Protein AF-A0A8S3RLJ3-F1 (afdb_monomer_lite)

Radius of gyration: 24.23 Å; chains: 1; bounding box: 70×86×51 Å

pLDDT: mean 81.58, std 22.16, range [27.45, 98.62]

InterPro domains:
  IPR038751 INTS8 [PTHR13350] (22-276)
  IPR060086 Integrator complex subunit 8, N-terminal TPR repeats [PF26725] (22-277)

Sequence (278 aa):
MTRSLTLSVDYFELFRITFIVDPSPCQLIIQFLQQAEAHLAASTALVREIPTTPNGQNDSRSEDGNMHDKLVVKESKKVIALKLLALKVAAHLNWNLNILLKNIPVALLQILLNELMRLTVDGDIEEIKSTVSDYNSISEETLFSLQLFHRWALLAVVRDSFPRRPIKSFVQVQGQVDPAIAYHALNEIIMRNLRESTAVSIENLEKCIQCGRVLKLPVSKCFPVLSDNTEDFSLIWDNCVTVTPQEYHCQLYYDLGTFFFYQEAYTQAYTMFTHTQI

Organism: Mytilus edulis (NCBI:txid6550)

Foldseek 3Di:
DDDDDDPPPDPVVVPPPDPPDDDDLLRLLQVLLVVLVVVVVVLVVVVVPPDPDDDDDDDDDDDDDDDDDPPPPDRDPSSVLSLLSSLLSCLVVVVPLVVNVV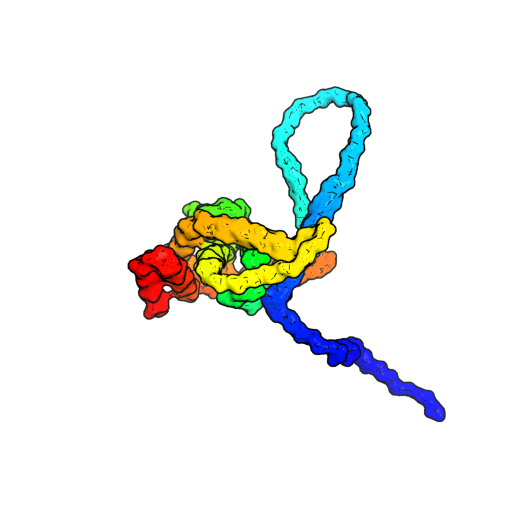RHQPVSVLVNLVSQLVQQDDDDSVCLLQDDPDPVPGDLSNLVSSLSVLLNLLVNLLVVPDDDDDDDDDDDDPPDDDVVVVSVVVSVVSSVVSVVCNVSSLVSLVVSLVVQDKHFRDHSQQRDNDDPPDPDDHGDSVPTDIDGSLRCLLVSLQSQLSSCVSVVVNVSSVVSNVVNPD

Secondary structure (DSSP, 8-state):
----------TTTTT-SS--PPPPHHHHHHHHHHHHHHHHHHHHHHHHTS-----------------------PPPHHHHHHHHHHHHHHHHTTT-HHHHHHHS-HHHHHHHHHHHHHHH-SS-HHHHHH--S-TTTS-HHHHHHHHHHHHHHHHHHHHHTSPPPPP----PPTT---HHHHHHHHHHHHHHHHHHTHHHHHHHHHHHHHH---EEE--GGGSPPP-TT-S-----GGGPEEE-HHHHHHHHHHHHHHHHHHTT-HHHHHHHHHTT--

Structure (mmCIF, N/CA/C/O backbone):
data_AF-A0A8S3RLJ3-F1
#
_entry.id   AF-A0A8S3RLJ3-F1
#
loop_
_atom_site.group_PDB
_atom_site.id
_atom_site.type_symbol
_atom_site.label_atom_id
_atom_site.label_alt_id
_atom_site.label_comp_id
_atom_site.label_asym_id
_atom_site.label_entity_id
_atom_site.label_seq_id
_atom_site.pdbx_PDB_ins_code
_atom_site.Cartn_x
_atom_site.Cartn_y
_atom_site.Cartn_z
_atom_site.occupancy
_atom_site.B_iso_or_equiv
_atom_site.auth_seq_id
_atom_site.auth_comp_id
_atom_site.auth_asym_id
_atom_site.auth_atom_id
_atom_site.pdbx_PDB_model_num
ATOM 1 N N . MET A 1 1 ? 49.801 -44.421 -21.991 1.00 39.88 1 MET A N 1
ATOM 2 C CA . MET A 1 1 ? 49.175 -43.461 -22.922 1.00 39.88 1 MET A CA 1
ATOM 3 C C . MET A 1 1 ? 48.034 -42.786 -22.196 1.00 39.88 1 MET A C 1
ATOM 5 O O . MET A 1 1 ? 47.247 -43.448 -21.538 1.00 39.88 1 MET A O 1
ATOM 9 N N . THR A 1 2 ? 48.078 -41.467 -22.214 1.00 30.53 2 THR A N 1
ATOM 10 C CA . THR A 1 2 ? 47.485 -40.531 -21.263 1.00 30.53 2 THR A CA 1
ATOM 11 C C . THR A 1 2 ? 46.303 -39.813 -21.915 1.00 30.53 2 THR A C 1
ATOM 13 O O . THR A 1 2 ? 46.448 -39.415 -23.065 1.00 30.53 2 THR A O 1
ATOM 16 N N . ARG A 1 3 ? 45.251 -39.523 -21.125 1.00 27.45 3 ARG A N 1
ATOM 17 C CA . ARG A 1 3 ? 44.193 -38.498 -21.344 1.00 27.45 3 ARG A CA 1
ATOM 18 C C . ARG A 1 3 ? 43.250 -38.778 -22.539 1.00 27.45 3 ARG A C 1
ATOM 20 O O . ARG A 1 3 ? 43.648 -39.360 -23.526 1.00 27.45 3 ARG A O 1
ATOM 27 N N . SER A 1 4 ? 41.967 -38.427 -22.532 1.00 29.33 4 SER A N 1
ATOM 28 C CA . SER A 1 4 ? 41.274 -37.328 -21.865 1.00 29.33 4 SER A CA 1
ATOM 29 C C . SER A 1 4 ? 39.778 -37.669 -21.772 1.00 29.33 4 SER A C 1
ATOM 31 O O . SER A 1 4 ? 39.161 -37.941 -22.798 1.00 29.33 4 SER A O 1
ATOM 33 N N . LEU A 1 5 ? 39.192 -37.640 -20.573 1.00 30.53 5 LEU A N 1
ATOM 34 C CA . LEU A 1 5 ? 37.754 -37.428 -20.397 1.00 30.53 5 LEU A CA 1
ATOM 35 C C . LEU A 1 5 ? 37.615 -35.998 -19.884 1.00 30.53 5 LEU A C 1
ATOM 37 O O . LEU A 1 5 ? 38.057 -35.670 -18.784 1.00 30.53 5 LEU A O 1
ATOM 41 N N . THR A 1 6 ? 37.094 -35.132 -20.742 1.00 34.25 6 THR A N 1
ATOM 42 C CA . THR A 1 6 ? 36.774 -33.740 -20.444 1.00 34.25 6 THR A CA 1
ATOM 43 C C . THR A 1 6 ? 35.697 -33.683 -19.365 1.00 34.25 6 THR A C 1
ATOM 45 O O . THR A 1 6 ? 34.538 -34.002 -19.616 1.00 34.25 6 THR A O 1
ATOM 48 N N . LEU A 1 7 ? 36.099 -33.271 -18.163 1.00 33.81 7 LEU A N 1
ATOM 49 C CA . LEU A 1 7 ? 35.219 -32.778 -17.110 1.00 33.81 7 LEU A CA 1
ATOM 50 C C . LEU A 1 7 ? 34.525 -31.502 -17.616 1.00 33.81 7 LEU A C 1
ATOM 52 O O . LEU A 1 7 ? 35.140 -30.438 -17.664 1.00 33.81 7 LEU A O 1
ATOM 56 N N . SER A 1 8 ? 33.252 -31.612 -17.995 1.00 39.19 8 SER A N 1
ATOM 57 C CA . SER A 1 8 ? 32.334 -30.472 -18.000 1.00 39.19 8 SER A CA 1
ATOM 58 C C . SER A 1 8 ? 32.019 -30.170 -16.539 1.00 39.19 8 SER A C 1
ATOM 60 O O . SER A 1 8 ? 31.119 -30.767 -15.955 1.00 39.19 8 SER A O 1
ATOM 62 N N . VAL A 1 9 ? 32.849 -29.336 -15.913 1.00 40.62 9 VAL A N 1
ATOM 63 C CA . VAL A 1 9 ? 32.559 -28.793 -14.587 1.00 40.62 9 VAL A CA 1
ATOM 64 C C . VAL A 1 9 ? 31.507 -27.713 -14.785 1.00 40.62 9 VAL A C 1
ATOM 66 O O . VAL A 1 9 ? 31.801 -26.638 -15.308 1.00 40.62 9 VAL A O 1
ATOM 69 N N . ASP A 1 10 ? 30.275 -28.032 -14.397 1.00 38.50 10 ASP A N 1
ATOM 70 C CA . ASP A 1 10 ? 29.194 -27.069 -14.266 1.00 38.50 10 ASP A CA 1
ATOM 71 C C . 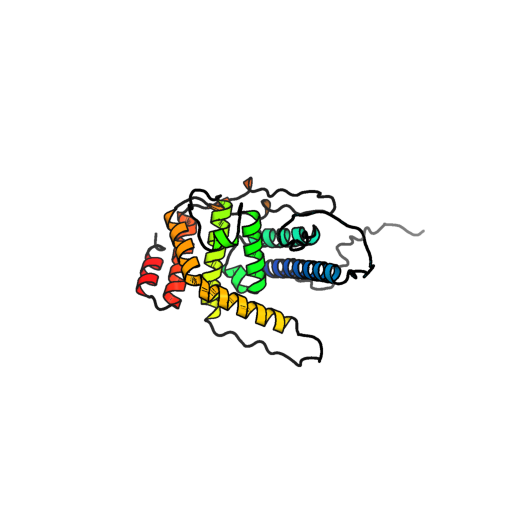ASP A 1 10 ? 29.661 -25.906 -13.384 1.00 38.50 10 ASP A C 1
ATOM 73 O O . ASP A 1 10 ? 29.931 -26.062 -12.191 1.00 38.50 10 ASP A O 1
ATOM 77 N N . TYR A 1 11 ? 29.718 -24.711 -13.974 1.00 37.53 11 TYR A N 1
ATOM 78 C CA . TYR A 1 11 ? 30.021 -23.450 -13.287 1.00 37.53 11 TYR A CA 1
ATOM 79 C C . TYR A 1 11 ? 29.059 -23.146 -12.116 1.00 37.53 11 TYR A C 1
ATOM 81 O O . TYR A 1 11 ? 29.325 -22.248 -11.321 1.00 37.53 11 TYR A O 1
ATOM 89 N N . PHE A 1 12 ? 27.973 -23.914 -11.972 1.00 40.12 12 PHE A N 1
ATOM 90 C CA . PHE A 1 12 ? 27.022 -23.834 -10.864 1.00 40.12 12 PHE A CA 1
ATOM 91 C C . PHE A 1 12 ? 27.479 -24.532 -9.571 1.00 40.12 12 PHE A C 1
ATOM 93 O O . PHE A 1 12 ? 27.023 -24.151 -8.495 1.00 40.12 12 PHE A O 1
ATOM 100 N N . GLU A 1 13 ? 28.393 -25.505 -9.626 1.00 39.28 13 GLU A N 1
ATOM 101 C CA . GLU A 1 13 ? 28.798 -26.272 -8.430 1.00 39.28 13 GLU A CA 1
ATOM 102 C C . GLU A 1 13 ? 29.991 -25.649 -7.675 1.00 39.28 13 GLU A C 1
ATOM 104 O O . GLU A 1 13 ? 30.215 -25.949 -6.505 1.00 39.28 13 GLU A O 1
ATOM 109 N N . LEU A 1 14 ? 30.713 -24.696 -8.276 1.00 41.03 14 LEU A N 1
ATOM 110 C CA . LEU A 1 14 ? 31.859 -24.022 -7.638 1.00 41.03 14 LEU A CA 1
ATOM 111 C C . LEU A 1 14 ? 31.488 -22.816 -6.755 1.00 41.03 14 LEU A C 1
ATOM 113 O O . LEU A 1 14 ? 32.348 -22.302 -6.043 1.00 41.03 14 LEU A O 1
ATOM 117 N N . PHE A 1 15 ? 30.216 -22.403 -6.730 1.00 40.91 15 PHE A N 1
ATOM 118 C CA . PHE A 1 15 ? 29.714 -21.336 -5.848 1.00 40.91 15 PHE A CA 1
ATOM 119 C C . PHE A 1 15 ? 28.986 -21.846 -4.592 1.00 40.91 15 PHE A C 1
ATOM 121 O O . PHE A 1 15 ? 28.565 -21.052 -3.754 1.00 40.91 15 PHE A O 1
ATOM 128 N N . ARG A 1 16 ? 28.887 -23.168 -4.398 1.00 40.59 16 ARG A N 1
ATOM 129 C CA . ARG A 1 16 ? 28.201 -23.791 -3.249 1.00 40.59 16 ARG A CA 1
ATOM 130 C C . ARG A 1 16 ? 29.000 -23.822 -1.937 1.00 40.59 16 ARG A C 1
ATOM 132 O O . ARG A 1 16 ? 28.574 -24.466 -0.983 1.00 40.59 16 ARG A O 1
ATOM 139 N N . ILE A 1 17 ? 30.121 -23.101 -1.846 1.00 44.69 17 ILE A N 1
ATOM 140 C CA . ILE A 1 17 ? 30.902 -22.951 -0.602 1.00 44.69 17 ILE A CA 1
ATOM 141 C C . ILE A 1 17 ? 30.897 -21.485 -0.154 1.00 44.69 17 ILE A C 1
ATOM 143 O O . ILE A 1 17 ? 31.918 -20.845 0.065 1.00 44.69 17 ILE A O 1
ATOM 147 N N . THR A 1 18 ? 29.704 -20.918 -0.024 1.00 46.41 18 THR A N 1
ATOM 148 C CA . THR A 1 18 ? 29.377 -19.865 0.944 1.00 46.41 18 THR A CA 1
ATOM 149 C C . THR A 1 18 ? 27.880 -20.019 1.185 1.00 46.41 18 THR A C 1
ATOM 151 O O . THR A 1 18 ? 27.128 -20.124 0.222 1.00 46.41 18 THR A O 1
ATOM 154 N N . PHE A 1 19 ? 27.426 -20.112 2.435 1.00 47.47 19 PHE A N 1
ATOM 155 C CA . PHE A 1 19 ? 25.996 -20.126 2.763 1.00 47.47 19 PHE A CA 1
ATOM 156 C C . PHE A 1 19 ? 25.363 -18.782 2.349 1.00 47.47 19 PHE A C 1
ATOM 158 O O . PHE A 1 19 ? 25.197 -17.887 3.173 1.00 47.47 19 PHE A O 1
ATOM 165 N N . ILE A 1 20 ? 25.050 -18.608 1.065 1.00 56.94 20 ILE A N 1
ATOM 166 C CA . ILE A 1 20 ? 24.225 -17.509 0.573 1.00 56.94 20 ILE A CA 1
ATOM 167 C C . ILE A 1 20 ? 22.791 -17.959 0.826 1.00 56.94 20 ILE A C 1
ATOM 169 O O . ILE A 1 20 ? 22.213 -18.714 0.053 1.00 56.94 20 ILE A O 1
ATOM 173 N N . VAL A 1 21 ? 22.250 -17.575 1.980 1.00 70.94 21 VAL A N 1
ATOM 174 C CA . VAL A 1 21 ? 20.807 -17.658 2.207 1.00 70.94 21 VAL A CA 1
ATOM 175 C C . VAL A 1 21 ? 20.161 -16.743 1.173 1.00 70.94 21 VAL A C 1
ATOM 177 O O . VAL A 1 21 ? 20.506 -15.561 1.118 1.00 70.94 21 VAL A O 1
ATOM 180 N N . ASP A 1 22 ? 19.265 -17.285 0.349 1.00 77.50 22 ASP A N 1
ATOM 181 C CA . ASP A 1 22 ? 18.544 -16.484 -0.638 1.00 77.50 22 ASP A CA 1
ATOM 182 C C . ASP A 1 22 ? 17.860 -15.293 0.059 1.00 77.50 22 ASP A C 1
ATOM 184 O O . ASP A 1 22 ? 17.236 -15.468 1.116 1.00 77.50 22 ASP A O 1
ATOM 188 N N . PRO A 1 23 ? 17.980 -14.067 -0.481 1.00 88.69 23 PRO A N 1
ATOM 189 C CA . PRO A 1 23 ? 17.363 -12.901 0.129 1.00 88.69 23 PRO A CA 1
ATOM 190 C C . PRO A 1 23 ? 15.843 -13.076 0.166 1.00 88.69 23 PRO A C 1
ATOM 192 O O . PRO A 1 23 ? 15.209 -13.459 -0.817 1.00 88.69 23 PRO A O 1
ATOM 195 N N . SER A 1 24 ? 15.236 -12.746 1.304 1.00 94.56 24 SER A N 1
ATOM 196 C CA . SER A 1 24 ? 13.779 -12.718 1.425 1.00 94.56 24 SER A CA 1
ATOM 197 C C . SER A 1 24 ? 13.162 -11.721 0.429 1.00 94.56 24 SER A C 1
ATOM 199 O O . SER A 1 24 ? 13.794 -10.716 0.086 1.00 94.56 24 SER A O 1
ATOM 201 N N . PRO A 1 25 ? 11.894 -11.909 0.020 1.00 96.75 25 PRO A N 1
ATOM 202 C CA . PRO A 1 25 ? 11.213 -10.975 -0.877 1.00 96.75 25 PRO A CA 1
ATOM 203 C C . PRO A 1 25 ? 11.263 -9.508 -0.410 1.00 96.75 25 PRO A C 1
ATOM 205 O O . PRO A 1 25 ? 11.489 -8.604 -1.209 1.00 96.75 25 PRO A O 1
ATOM 208 N N . CYS A 1 26 ? 11.132 -9.246 0.895 1.00 96.44 26 CYS A N 1
ATOM 209 C CA . CYS A 1 26 ? 11.251 -7.885 1.426 1.00 96.44 26 CYS A CA 1
ATOM 210 C C . CYS A 1 26 ? 12.680 -7.331 1.328 1.00 96.44 26 CYS A C 1
ATOM 212 O O . CYS A 1 26 ? 12.842 -6.146 1.048 1.00 96.44 26 CYS A O 1
ATOM 214 N N . GLN A 1 27 ? 13.712 -8.167 1.504 1.00 95.38 27 GLN A N 1
ATOM 215 C CA . GLN A 1 27 ? 15.104 -7.753 1.288 1.00 95.38 27 GLN A CA 1
ATOM 216 C C . GLN A 1 27 ? 15.362 -7.393 -0.178 1.00 95.38 27 GLN A C 1
ATOM 218 O O . GLN A 1 27 ? 16.037 -6.400 -0.430 1.00 95.38 27 GLN A O 1
ATOM 223 N N . LEU A 1 28 ? 14.777 -8.129 -1.131 1.00 96.75 28 LEU A N 1
ATOM 224 C CA . LEU A 1 28 ? 14.859 -7.789 -2.555 1.00 96.75 28 LEU A CA 1
ATOM 225 C C . LEU A 1 28 ? 14.208 -6.434 -2.860 1.00 96.75 28 LEU A C 1
ATOM 227 O O . LEU A 1 28 ? 14.830 -5.599 -3.511 1.00 96.75 28 LEU A O 1
ATOM 231 N N . ILE A 1 29 ? 13.000 -6.174 -2.339 1.00 97.69 29 ILE A N 1
ATOM 232 C CA . ILE A 1 29 ? 12.336 -4.865 -2.494 1.00 97.69 29 ILE A CA 1
ATOM 233 C C . ILE A 1 29 ? 13.237 -3.741 -1.964 1.00 97.69 29 ILE A C 1
ATOM 235 O O . ILE A 1 29 ? 13.444 -2.743 -2.652 1.00 97.69 29 ILE A O 1
ATOM 239 N N . ILE A 1 30 ? 13.804 -3.913 -0.765 1.00 95.19 30 ILE A N 1
ATOM 240 C CA . ILE A 1 30 ? 14.701 -2.925 -0.153 1.00 95.19 30 ILE A CA 1
ATOM 241 C C . ILE A 1 30 ? 15.922 -2.672 -1.041 1.00 95.19 30 ILE A C 1
ATOM 243 O O . ILE A 1 30 ? 16.231 -1.517 -1.323 1.00 95.19 30 ILE A O 1
ATOM 247 N N . GLN A 1 31 ? 16.590 -3.731 -1.502 1.00 95.12 31 GLN A N 1
ATOM 248 C CA . GLN A 1 31 ? 17.785 -3.622 -2.340 1.00 95.12 31 GLN A CA 1
ATOM 249 C C . GLN A 1 31 ? 17.496 -2.895 -3.655 1.00 95.12 31 GLN A C 1
ATOM 251 O O . GLN A 1 31 ? 18.229 -1.972 -4.013 1.00 95.12 31 GLN A O 1
ATOM 256 N N . PHE A 1 32 ? 16.413 -3.258 -4.350 1.00 96.75 32 PHE A N 1
ATOM 257 C CA . PHE A 1 32 ? 16.054 -2.620 -5.615 1.00 96.75 32 PHE A CA 1
ATOM 258 C C . PHE A 1 32 ? 15.746 -1.132 -5.442 1.00 96.75 32 PHE A C 1
ATOM 260 O O . PHE A 1 32 ? 16.259 -0.314 -6.206 1.00 96.75 32 PHE A O 1
ATOM 267 N N . LEU A 1 33 ? 14.971 -0.762 -4.419 1.00 95.81 33 LEU A N 1
ATOM 268 C CA . LEU A 1 33 ? 14.616 0.638 -4.180 1.00 95.81 33 LEU A CA 1
ATOM 269 C C . LEU A 1 33 ? 15.812 1.468 -3.706 1.00 95.81 33 LEU A C 1
ATOM 271 O O . LEU A 1 33 ? 16.018 2.568 -4.207 1.00 95.81 33 LEU A O 1
ATOM 275 N N . GLN A 1 34 ? 16.655 0.943 -2.814 1.00 93.94 34 GLN A N 1
ATOM 276 C CA . GLN A 1 34 ? 17.877 1.641 -2.395 1.00 93.94 34 GLN A CA 1
ATOM 277 C C . GLN A 1 34 ? 18.832 1.873 -3.568 1.00 93.94 34 GLN A C 1
ATOM 279 O O . GLN A 1 34 ? 19.416 2.950 -3.691 1.00 93.94 34 GLN A O 1
ATOM 284 N N . GLN A 1 35 ? 18.978 0.884 -4.453 1.00 93.94 35 GLN A N 1
ATOM 285 C CA . GLN A 1 35 ? 19.802 1.028 -5.647 1.00 93.94 35 GLN A CA 1
ATOM 286 C C . GLN A 1 35 ? 19.199 2.037 -6.636 1.00 93.94 35 GLN A C 1
ATOM 288 O O . GLN A 1 35 ? 19.944 2.804 -7.250 1.00 93.94 35 GLN A O 1
ATOM 293 N N . ALA A 1 36 ? 17.871 2.073 -6.776 1.00 93.62 36 ALA A N 1
ATOM 294 C CA . ALA A 1 36 ? 17.180 3.057 -7.603 1.00 93.62 36 ALA A CA 1
ATOM 295 C C . ALA A 1 36 ? 17.422 4.487 -7.089 1.00 93.62 36 ALA A C 1
ATOM 297 O O . ALA A 1 36 ? 17.848 5.347 -7.861 1.00 93.62 36 ALA A O 1
ATOM 298 N N . GLU A 1 37 ? 17.254 4.714 -5.784 1.00 91.62 37 GLU A N 1
ATOM 299 C CA . GLU A 1 37 ? 17.495 6.014 -5.145 1.00 91.62 37 GLU A CA 1
ATOM 300 C C . GLU A 1 37 ? 18.960 6.453 -5.265 1.00 91.62 37 GLU A C 1
ATOM 302 O O . GLU A 1 37 ? 19.241 7.604 -5.598 1.00 91.62 37 GLU A O 1
ATOM 307 N N . ALA A 1 38 ? 19.913 5.532 -5.082 1.00 90.00 38 ALA A N 1
ATOM 308 C CA . ALA A 1 38 ? 21.334 5.827 -5.262 1.00 90.00 38 ALA A CA 1
ATOM 309 C C . ALA A 1 38 ? 21.656 6.274 -6.701 1.00 90.00 38 ALA A C 1
ATOM 311 O O . ALA A 1 38 ? 22.412 7.226 -6.907 1.00 90.00 38 ALA A O 1
ATOM 312 N N . HIS A 1 39 ? 21.056 5.627 -7.707 1.00 89.19 39 HIS A N 1
ATOM 313 C CA . HIS A 1 39 ? 21.220 6.022 -9.108 1.00 89.19 39 HIS A CA 1
ATOM 314 C C . HIS A 1 39 ? 20.566 7.370 -9.428 1.00 89.19 39 HIS A C 1
ATOM 316 O O . HIS A 1 39 ? 21.136 8.158 -10.190 1.00 89.19 39 HIS A O 1
ATOM 322 N N . LEU A 1 40 ? 19.403 7.659 -8.845 1.00 88.44 40 LEU A N 1
ATOM 323 C CA . LEU A 1 40 ? 18.725 8.941 -9.018 1.00 88.44 40 LEU A CA 1
ATOM 324 C C . LEU A 1 40 ? 19.519 10.091 -8.374 1.00 88.44 40 LEU A C 1
ATOM 326 O O . LEU A 1 40 ? 19.716 11.136 -9.000 1.00 88.44 40 LEU A O 1
ATOM 330 N N . ALA A 1 41 ? 20.050 9.875 -7.168 1.00 86.06 41 ALA A N 1
ATOM 331 C CA . ALA A 1 41 ? 20.894 10.838 -6.465 1.00 86.06 41 ALA A CA 1
ATOM 332 C C . ALA A 1 41 ? 22.187 11.141 -7.239 1.00 86.06 41 ALA A C 1
ATOM 334 O O . ALA A 1 41 ? 22.530 12.309 -7.426 1.00 86.06 41 ALA A O 1
ATOM 335 N N . ALA A 1 42 ? 22.862 10.110 -7.761 1.00 83.94 42 ALA A N 1
ATOM 336 C CA . ALA A 1 42 ? 24.059 10.277 -8.586 1.00 83.94 42 ALA A CA 1
ATOM 337 C C . ALA A 1 42 ? 23.770 11.067 -9.875 1.00 83.94 42 ALA A C 1
ATOM 339 O O . ALA A 1 42 ? 24.522 11.970 -10.234 1.00 83.94 42 ALA A O 1
ATOM 340 N N . SER A 1 43 ? 22.646 10.779 -10.539 1.00 80.12 43 SER A N 1
ATOM 341 C CA . SER A 1 43 ? 22.234 11.498 -11.755 1.00 80.12 43 SER A CA 1
ATOM 342 C C . SER A 1 43 ? 21.932 12.973 -11.467 1.00 80.12 43 SER A C 1
ATOM 344 O O . SER A 1 43 ? 22.304 13.849 -12.241 1.00 80.12 43 SER A O 1
ATOM 346 N N . THR A 1 44 ? 21.310 13.262 -10.321 1.00 77.62 44 THR A N 1
ATOM 347 C CA . THR A 1 44 ? 20.997 14.633 -9.885 1.00 77.62 44 THR A CA 1
ATOM 348 C C . THR A 1 44 ? 22.257 15.426 -9.524 1.00 77.62 44 THR A C 1
ATOM 350 O O . THR A 1 44 ? 22.331 16.623 -9.804 1.00 77.62 44 THR A O 1
ATOM 353 N N . ALA A 1 45 ? 23.259 14.778 -8.921 1.00 74.62 45 ALA A N 1
ATOM 354 C CA . ALA A 1 45 ? 24.540 15.407 -8.599 1.00 74.62 45 ALA A CA 1
ATOM 355 C C . ALA A 1 45 ? 25.311 15.818 -9.866 1.00 74.62 45 ALA A C 1
ATOM 357 O O . ALA A 1 45 ? 25.774 16.951 -9.949 1.00 74.62 45 ALA A O 1
ATOM 358 N N . LEU A 1 46 ? 25.350 14.953 -10.886 1.00 68.69 46 LEU A N 1
ATOM 359 C CA . LEU A 1 46 ? 26.021 15.237 -12.163 1.00 68.69 46 LEU A CA 1
ATOM 360 C C . LEU A 1 46 ? 25.435 16.455 -12.897 1.00 68.69 46 LEU A C 1
ATOM 362 O O . LEU A 1 46 ? 26.179 17.220 -13.504 1.00 68.69 46 LEU A O 1
ATOM 366 N N . VAL A 1 47 ? 24.119 16.678 -12.817 1.00 63.91 47 VAL A N 1
ATOM 367 C CA . VAL A 1 47 ? 23.471 17.862 -13.417 1.00 63.91 47 VAL A CA 1
ATOM 368 C C . VAL A 1 47 ? 23.908 19.161 -12.727 1.00 63.91 47 VAL A C 1
ATOM 370 O O . VAL A 1 47 ? 24.002 20.198 -13.378 1.00 63.91 47 VAL A O 1
ATOM 373 N N . ARG A 1 48 ? 24.207 19.125 -11.421 1.00 61.06 48 ARG A N 1
ATOM 374 C CA . ARG A 1 48 ? 24.632 20.310 -10.654 1.00 61.06 48 ARG A CA 1
ATOM 375 C C . ARG A 1 48 ? 26.093 20.705 -10.887 1.00 61.06 48 ARG A C 1
ATOM 377 O O . ARG A 1 48 ? 26.451 21.834 -10.571 1.00 61.06 48 ARG A O 1
ATOM 384 N N . GLU A 1 49 ? 26.918 19.809 -11.422 1.00 53.81 49 GLU A N 1
ATOM 385 C CA . GLU A 1 49 ? 28.354 20.041 -11.637 1.00 53.81 49 GLU A CA 1
ATOM 386 C C . GLU A 1 49 ? 28.699 20.595 -13.031 1.00 53.81 49 GLU A C 1
ATOM 388 O O . GLU A 1 49 ? 29.865 20.891 -13.289 1.00 53.81 49 GLU A O 1
ATOM 393 N N . ILE A 1 50 ? 27.722 20.787 -13.930 1.00 51.62 50 ILE A N 1
ATOM 394 C CA . ILE A 1 50 ? 27.965 21.424 -15.235 1.00 51.62 50 ILE A CA 1
ATOM 395 C C . ILE A 1 50 ? 28.274 22.917 -15.004 1.00 51.62 50 ILE A C 1
ATOM 397 O O . ILE A 1 50 ? 27.386 23.654 -14.566 1.00 51.62 50 ILE A O 1
ATOM 401 N N . PRO A 1 51 ? 29.494 23.411 -15.298 1.00 43.94 51 PRO A N 1
ATOM 402 C CA . PRO A 1 51 ? 29.830 24.811 -15.080 1.00 43.94 51 PRO A CA 1
ATOM 403 C C . PRO A 1 51 ? 29.072 25.686 -16.080 1.00 43.94 51 PRO A C 1
ATOM 405 O O . PRO A 1 51 ? 29.277 25.577 -17.289 1.00 43.94 51 PRO A O 1
ATOM 408 N N . THR A 1 52 ? 28.240 26.608 -15.595 1.00 44.16 52 THR A N 1
ATOM 409 C CA . THR A 1 52 ? 27.820 27.770 -16.385 1.00 44.16 52 THR A CA 1
ATOM 410 C C . THR A 1 52 ? 29.058 28.609 -16.682 1.00 44.16 52 THR A C 1
ATOM 412 O O . THR A 1 52 ? 29.546 29.345 -15.825 1.00 44.16 52 THR A O 1
ATOM 415 N N . THR A 1 53 ? 29.601 28.475 -17.889 1.00 41.72 53 THR A N 1
ATOM 416 C CA . THR A 1 53 ? 30.646 29.362 -18.403 1.00 41.72 53 THR A CA 1
ATOM 417 C C . THR A 1 53 ? 30.122 30.800 -18.449 1.00 41.72 53 THR A C 1
ATOM 419 O O . THR A 1 53 ? 29.094 31.031 -19.090 1.00 41.72 53 THR A O 1
ATOM 422 N N . PRO A 1 54 ? 30.801 31.788 -17.838 1.00 42.69 54 PRO A N 1
ATOM 423 C CA . PRO A 1 54 ? 30.482 33.184 -18.061 1.00 42.69 54 PRO A CA 1
ATOM 424 C C . PRO A 1 54 ? 31.176 33.600 -19.357 1.00 42.69 54 PRO A C 1
ATOM 426 O O . PRO A 1 54 ? 32.396 33.742 -19.382 1.00 42.69 54 PRO A O 1
ATOM 429 N N . ASN A 1 55 ? 30.426 33.785 -20.441 1.00 38.69 55 ASN A N 1
ATOM 430 C CA . ASN A 1 55 ? 30.955 34.521 -21.582 1.00 38.69 55 ASN A CA 1
ATOM 431 C C . ASN A 1 55 ? 30.025 35.683 -21.906 1.00 38.69 55 ASN A C 1
ATOM 433 O O . ASN A 1 55 ? 28.827 35.507 -22.119 1.00 38.69 55 ASN A O 1
ATOM 437 N N . GLY A 1 56 ? 30.595 36.881 -21.825 1.00 39.25 56 GLY A N 1
ATOM 438 C CA . GLY A 1 56 ? 29.888 38.139 -21.955 1.00 39.25 56 GLY A CA 1
ATOM 439 C C . GLY A 1 56 ? 29.704 38.603 -23.399 1.00 39.25 56 GLY A C 1
ATOM 440 O O . GLY A 1 56 ? 30.490 38.280 -24.283 1.00 39.25 56 GLY A O 1
ATOM 441 N N . GLN A 1 57 ? 28.700 39.477 -23.512 1.00 38.47 57 GLN A N 1
ATOM 442 C CA . GLN A 1 57 ? 28.493 40.569 -24.471 1.00 38.47 57 GLN A CA 1
ATOM 443 C C . GLN A 1 57 ? 27.834 40.291 -25.838 1.00 38.47 57 GLN A C 1
ATOM 445 O O . GLN A 1 57 ? 28.468 39.883 -26.801 1.00 38.47 57 GLN A O 1
ATOM 450 N N . ASN A 1 58 ? 26.567 40.742 -25.860 1.00 35.12 58 ASN A N 1
ATOM 451 C CA . ASN A 1 58 ? 25.835 41.513 -26.876 1.00 35.12 58 ASN A CA 1
ATOM 452 C C . ASN A 1 58 ? 25.481 40.852 -28.219 1.00 35.12 58 ASN A C 1
ATOM 454 O O . ASN A 1 58 ? 26.324 40.759 -29.099 1.00 35.12 58 ASN A O 1
ATOM 458 N N . ASP A 1 59 ? 24.183 40.607 -28.449 1.00 33.81 59 ASP A N 1
ATOM 459 C CA . ASP A 1 59 ? 23.356 41.552 -29.220 1.00 33.81 59 ASP A CA 1
ATOM 460 C C . ASP A 1 59 ? 21.843 41.315 -28.991 1.00 33.81 59 ASP A C 1
ATOM 462 O O . ASP A 1 59 ? 21.433 40.405 -28.279 1.00 33.81 59 ASP A O 1
ATOM 466 N N . SER A 1 60 ? 21.024 42.214 -29.518 1.00 39.31 60 SER A N 1
ATOM 467 C CA . SER A 1 60 ? 19.725 42.664 -29.011 1.00 39.31 60 SER A CA 1
ATOM 468 C C . SER A 1 60 ? 18.460 42.028 -29.647 1.00 39.31 60 SER A C 1
ATOM 470 O O . SER A 1 60 ? 18.496 41.536 -30.769 1.00 39.31 60 SER A O 1
ATOM 472 N N . ARG A 1 61 ? 17.319 42.170 -28.928 1.00 34.41 61 ARG A N 1
ATOM 473 C CA . ARG A 1 61 ? 15.881 41.983 -29.297 1.00 34.41 61 ARG A CA 1
ATOM 474 C C . ARG A 1 61 ? 15.274 40.566 -29.338 1.00 34.41 61 ARG A C 1
ATOM 476 O O . ARG A 1 61 ? 15.440 39.852 -30.320 1.00 34.41 61 ARG A O 1
ATOM 483 N N . SER A 1 62 ? 14.354 40.278 -28.407 1.00 32.53 62 SER A N 1
ATOM 484 C CA . SER A 1 62 ? 12.881 40.214 -28.621 1.00 32.53 62 SER A CA 1
ATOM 485 C C . SER A 1 62 ? 12.162 39.624 -27.393 1.00 32.53 62 SER A C 1
ATOM 487 O O . SER A 1 62 ? 12.772 38.929 -26.588 1.00 32.53 62 SER A O 1
ATOM 489 N N . GLU A 1 63 ? 10.893 39.993 -27.243 1.00 35.62 63 GLU A N 1
ATOM 490 C CA . GLU A 1 63 ? 9.998 39.809 -26.095 1.00 35.62 63 GLU A CA 1
ATOM 491 C C . GLU A 1 63 ? 9.484 38.368 -25.882 1.00 35.62 63 GLU A C 1
ATOM 493 O O . GLU A 1 63 ? 9.463 37.559 -26.806 1.00 35.62 63 GLU A O 1
ATOM 498 N N . ASP A 1 64 ? 8.954 38.163 -24.670 1.00 30.61 64 ASP A N 1
ATOM 499 C CA . ASP A 1 64 ? 7.909 37.205 -24.266 1.00 30.61 64 ASP A CA 1
ATOM 500 C C . ASP A 1 64 ? 8.296 35.734 -23.998 1.00 30.61 64 ASP A C 1
ATOM 502 O O . ASP A 1 64 ? 8.850 35.033 -24.840 1.00 30.61 64 ASP A O 1
ATOM 506 N N . GLY A 1 65 ? 7.960 35.238 -22.797 1.00 27.77 65 GLY A N 1
ATOM 507 C CA . GLY A 1 65 ? 8.157 33.827 -22.441 1.00 27.77 65 GLY A CA 1
ATOM 508 C C . GLY A 1 65 ? 8.293 33.537 -20.947 1.00 27.77 65 GLY A C 1
ATOM 509 O O . GLY A 1 65 ? 9.387 33.408 -20.411 1.00 27.77 65 GLY A O 1
ATOM 510 N N . ASN A 1 66 ? 7.149 33.423 -20.292 1.00 29.59 66 ASN A N 1
ATOM 511 C CA . ASN A 1 66 ? 6.929 33.014 -18.911 1.00 29.59 66 ASN A CA 1
ATOM 512 C C . ASN A 1 66 ? 7.570 31.653 -18.513 1.00 29.59 66 ASN A C 1
ATOM 514 O O . ASN A 1 66 ? 7.671 30.740 -19.323 1.00 29.59 66 ASN A O 1
ATOM 518 N N . MET A 1 67 ? 7.802 31.510 -17.200 1.00 32.56 67 MET A N 1
ATOM 519 C CA . MET A 1 67 ? 7.682 30.282 -16.392 1.00 32.56 67 MET A CA 1
ATOM 520 C C . MET A 1 67 ? 8.784 29.199 -16.414 1.00 32.56 67 MET A C 1
ATOM 522 O O . MET A 1 67 ? 8.817 28.300 -17.238 1.00 32.56 67 MET A O 1
ATOM 526 N N . HIS A 1 68 ? 9.565 29.197 -15.326 1.00 33.72 68 HIS A N 1
ATOM 527 C CA . HIS A 1 68 ? 9.766 28.036 -14.443 1.00 33.72 68 HIS A CA 1
ATOM 528 C C . HIS A 1 68 ? 10.079 26.677 -15.104 1.00 33.72 68 HIS A C 1
ATOM 530 O O . HIS A 1 68 ? 9.408 25.680 -14.842 1.00 33.72 68 HIS A O 1
ATOM 536 N N . ASP A 1 69 ? 11.167 26.599 -15.866 1.00 32.59 69 ASP A N 1
ATOM 537 C CA . ASP A 1 69 ? 11.696 25.315 -16.328 1.00 32.59 69 ASP A CA 1
ATOM 538 C C . ASP A 1 69 ? 12.385 24.590 -15.151 1.00 32.59 69 ASP A C 1
ATOM 540 O O . ASP A 1 69 ? 13.582 24.730 -14.882 1.00 32.59 69 ASP A O 1
ATOM 544 N N . LYS A 1 70 ? 11.597 23.871 -14.338 1.00 36.31 70 LYS A N 1
ATOM 545 C CA . LYS A 1 70 ? 12.147 22.846 -13.444 1.00 36.31 70 LYS A CA 1
ATOM 546 C C . LYS A 1 70 ? 12.742 21.785 -14.362 1.00 36.31 70 LYS A C 1
ATOM 548 O O . LYS A 1 70 ? 11.988 21.007 -14.927 1.00 36.31 70 LYS A O 1
ATOM 553 N N . LEU A 1 71 ? 14.069 21.748 -14.480 1.00 36.59 71 LEU A N 1
ATOM 554 C CA . LEU A 1 71 ? 14.819 20.672 -15.133 1.00 36.59 71 LEU A CA 1
ATOM 555 C C . LEU A 1 71 ? 14.316 19.307 -14.622 1.00 36.59 71 LEU A C 1
ATOM 557 O O . LEU A 1 71 ? 14.727 18.838 -13.558 1.00 36.59 71 LEU A O 1
ATOM 561 N N . VAL A 1 72 ? 13.388 18.684 -15.353 1.00 42.47 72 VAL A N 1
ATOM 562 C CA . VAL A 1 72 ? 12.872 17.352 -15.040 1.00 42.47 72 VAL A CA 1
ATOM 563 C C . VAL A 1 72 ? 13.964 16.367 -15.432 1.00 42.47 72 VAL A C 1
ATOM 565 O O . VAL A 1 72 ? 14.174 16.082 -16.610 1.00 42.47 72 VAL A O 1
ATOM 568 N N . VAL A 1 73 ? 14.698 15.856 -14.443 1.00 53.81 73 VAL A N 1
ATOM 569 C CA . VAL A 1 73 ? 15.635 14.748 -14.654 1.00 53.81 73 VAL A CA 1
ATOM 570 C C . VAL A 1 73 ? 14.814 13.544 -15.115 1.00 53.81 73 VAL A C 1
ATOM 572 O O . VAL A 1 73 ? 14.120 12.917 -14.316 1.00 53.81 73 VAL A O 1
ATOM 575 N N . LYS A 1 74 ? 14.861 13.233 -16.414 1.00 67.81 74 LYS A N 1
ATOM 576 C CA . LYS A 1 74 ? 14.232 12.032 -16.973 1.00 67.81 74 LYS A CA 1
ATOM 577 C C . LYS A 1 74 ? 14.838 10.808 -16.279 1.00 67.81 74 LYS A C 1
ATOM 579 O O . LYS A 1 74 ? 16.050 10.600 -16.353 1.00 67.81 74 LYS A O 1
ATOM 584 N N . GLU A 1 75 ? 14.014 10.027 -15.575 1.00 80.75 75 GLU A N 1
ATOM 585 C CA . GLU A 1 75 ? 14.473 8.821 -14.874 1.00 80.75 75 GLU A CA 1
ATOM 586 C C . GLU A 1 75 ? 15.197 7.878 -15.851 1.00 80.75 75 GLU A C 1
ATOM 588 O O . GLU A 1 75 ? 14.736 7.629 -16.968 1.00 80.75 75 GLU A O 1
ATOM 593 N N . SER A 1 76 ? 16.351 7.344 -15.439 1.00 87.19 76 SER A N 1
ATOM 594 C CA . SER A 1 76 ? 17.094 6.395 -16.272 1.00 87.19 76 SER A CA 1
ATOM 595 C C . SER A 1 76 ? 16.356 5.055 -16.379 1.00 87.19 76 SER A C 1
ATOM 597 O O . SER A 1 76 ? 15.703 4.616 -15.430 1.00 87.19 76 SER A O 1
ATOM 599 N N . LYS A 1 77 ? 16.535 4.338 -17.500 1.00 86.88 77 LYS A N 1
ATOM 600 C CA . LYS A 1 77 ? 15.957 2.992 -17.704 1.00 86.88 77 LYS A CA 1
ATOM 601 C C . LYS A 1 77 ? 16.279 2.031 -16.559 1.00 86.88 77 LYS A C 1
ATOM 603 O O . LYS A 1 77 ? 15.441 1.226 -16.166 1.00 86.88 77 LYS A O 1
ATOM 608 N N . LYS A 1 78 ? 17.480 2.151 -15.986 1.00 89.88 78 LYS A N 1
ATOM 609 C CA . LYS A 1 78 ? 17.913 1.348 -14.842 1.00 89.88 78 LYS A CA 1
ATOM 610 C C . LYS A 1 78 ? 17.068 1.613 -13.593 1.00 89.88 78 LYS A C 1
ATOM 612 O O . LYS A 1 78 ? 16.680 0.666 -12.918 1.00 89.88 78 LYS A O 1
ATOM 617 N N . VAL A 1 79 ? 16.770 2.880 -13.295 1.00 92.69 79 VAL A N 1
ATOM 618 C CA . VAL A 1 79 ? 15.918 3.268 -12.156 1.00 92.69 79 VAL A CA 1
ATOM 619 C C . VAL A 1 79 ? 14.507 2.708 -12.334 1.00 92.69 79 VAL A C 1
ATOM 621 O O . VAL A 1 79 ? 13.978 2.089 -11.413 1.00 92.69 79 VAL A O 1
ATOM 624 N N . ILE A 1 80 ? 13.948 2.833 -13.540 1.00 92.06 80 ILE A N 1
ATOM 625 C CA . ILE A 1 80 ? 12.634 2.277 -13.886 1.00 92.06 80 ILE A CA 1
ATOM 626 C C . ILE A 1 80 ? 12.624 0.750 -13.717 1.00 92.06 80 ILE A C 1
ATOM 628 O O . ILE A 1 80 ? 11.740 0.207 -13.060 1.00 92.06 80 ILE A O 1
ATOM 632 N N . ALA A 1 81 ? 13.630 0.046 -14.246 1.00 93.00 81 ALA A N 1
ATOM 633 C CA . ALA A 1 81 ? 13.727 -1.409 -14.135 1.00 93.00 81 ALA A CA 1
ATOM 634 C C . ALA A 1 81 ? 13.776 -1.882 -12.672 1.00 93.00 81 ALA A C 1
ATOM 636 O O . ALA A 1 81 ? 13.078 -2.824 -12.303 1.00 93.00 81 ALA A O 1
ATOM 637 N N . LEU A 1 82 ? 14.556 -1.207 -11.821 1.00 95.62 82 LEU A N 1
ATOM 638 C CA . LEU A 1 82 ? 14.654 -1.523 -10.392 1.00 95.62 82 LEU A CA 1
ATOM 639 C C . LEU A 1 82 ? 13.318 -1.308 -9.665 1.00 95.62 82 LEU A C 1
ATOM 641 O O . LEU A 1 82 ? 12.887 -2.162 -8.891 1.00 95.62 82 LEU A O 1
ATOM 645 N N . LYS A 1 83 ? 12.628 -0.203 -9.954 1.00 96.38 83 LYS A N 1
ATOM 646 C CA . LYS A 1 83 ? 11.297 0.095 -9.410 1.00 96.38 83 LYS A CA 1
ATOM 647 C C . LYS A 1 83 ? 10.249 -0.938 -9.841 1.00 96.38 83 LYS A C 1
ATOM 649 O O . LYS A 1 83 ? 9.513 -1.448 -8.997 1.00 96.38 83 LYS A O 1
ATOM 654 N N . LEU A 1 84 ? 10.242 -1.339 -11.114 1.00 95.94 84 LEU A N 1
ATOM 655 C CA . LEU A 1 84 ? 9.366 -2.406 -11.613 1.00 95.94 84 LEU A CA 1
ATOM 656 C C . LEU A 1 84 ? 9.673 -3.765 -10.977 1.00 95.94 84 LEU A C 1
ATOM 658 O O . LEU A 1 84 ? 8.747 -4.508 -10.656 1.00 95.94 84 LEU A O 1
ATOM 662 N N . LEU A 1 85 ? 10.948 -4.095 -10.748 1.00 96.81 85 LEU A N 1
ATOM 663 C CA . LEU A 1 85 ? 11.328 -5.311 -10.026 1.00 96.81 85 LEU A CA 1
ATOM 664 C C . LEU A 1 85 ? 10.815 -5.286 -8.581 1.00 96.81 85 LEU A C 1
ATOM 666 O O . LEU A 1 85 ? 10.272 -6.287 -8.113 1.00 96.81 85 LEU A O 1
ATOM 670 N N . ALA A 1 86 ? 10.907 -4.145 -7.893 1.00 98.19 86 ALA A N 1
ATOM 671 C CA . ALA A 1 86 ? 10.348 -3.985 -6.554 1.00 98.19 86 ALA A CA 1
ATOM 672 C C . ALA A 1 86 ? 8.820 -4.196 -6.540 1.00 98.19 86 ALA A C 1
ATOM 674 O O . ALA A 1 86 ? 8.317 -4.973 -5.724 1.00 98.19 86 ALA A O 1
ATO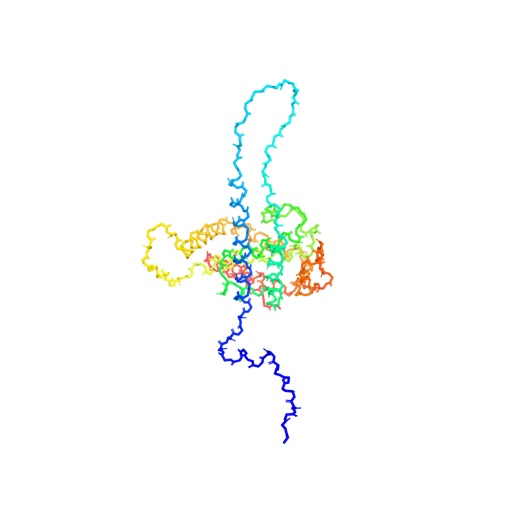M 675 N N . LEU A 1 87 ? 8.089 -3.592 -7.485 1.00 98.44 87 LEU A N 1
ATOM 676 C CA . LEU A 1 87 ? 6.643 -3.798 -7.644 1.00 98.44 87 LEU A CA 1
ATOM 677 C C . LEU A 1 87 ? 6.295 -5.256 -7.965 1.00 98.44 87 LEU A C 1
ATOM 679 O O . LEU A 1 87 ? 5.366 -5.815 -7.387 1.00 98.44 87 LEU A O 1
ATOM 683 N N . LYS A 1 88 ? 7.076 -5.914 -8.828 1.00 98.00 88 LYS A N 1
ATOM 684 C CA . LYS A 1 88 ? 6.889 -7.327 -9.184 1.00 98.00 88 LYS A CA 1
ATOM 685 C C . LYS A 1 88 ? 6.999 -8.248 -7.967 1.00 98.00 88 LYS A C 1
ATOM 687 O O . LYS A 1 88 ? 6.222 -9.202 -7.856 1.00 98.00 88 LYS A O 1
ATOM 692 N N . VAL A 1 89 ? 7.942 -7.966 -7.064 1.00 98.25 89 VAL A N 1
ATOM 693 C CA . VAL A 1 89 ? 8.121 -8.707 -5.805 1.00 98.25 89 VAL A CA 1
ATOM 694 C C . VAL A 1 89 ? 7.014 -8.369 -4.800 1.00 98.25 89 VAL A C 1
ATOM 696 O O . VAL A 1 89 ? 6.488 -9.274 -4.156 1.00 98.25 89 VAL A O 1
ATOM 699 N N . ALA A 1 90 ? 6.586 -7.107 -4.699 1.00 98.44 90 ALA A N 1
ATOM 700 C CA . ALA A 1 90 ? 5.443 -6.728 -3.862 1.00 98.44 90 ALA A CA 1
ATOM 701 C C . ALA A 1 90 ? 4.142 -7.418 -4.316 1.00 98.44 90 ALA A C 1
ATOM 703 O O . ALA A 1 90 ? 3.386 -7.932 -3.490 1.00 98.44 90 ALA A O 1
ATOM 704 N N . ALA A 1 91 ? 3.945 -7.535 -5.630 1.00 98.25 91 ALA A N 1
ATOM 705 C CA . ALA A 1 91 ? 2.854 -8.292 -6.228 1.00 98.25 91 ALA A CA 1
ATOM 706 C C . ALA A 1 91 ? 2.971 -9.806 -5.973 1.00 98.25 91 ALA A C 1
ATOM 708 O O . ALA A 1 91 ? 1.957 -10.468 -5.782 1.00 98.25 91 ALA A O 1
ATOM 709 N N . HIS A 1 92 ? 4.189 -10.363 -5.899 1.00 97.19 92 HIS A N 1
ATOM 710 C CA . HIS A 1 92 ? 4.407 -11.765 -5.504 1.00 97.19 92 HIS A CA 1
ATOM 711 C C . HIS A 1 92 ? 4.002 -12.022 -4.043 1.00 97.19 92 HIS A C 1
ATOM 713 O O . HIS A 1 92 ? 3.540 -13.107 -3.700 1.00 97.19 92 HIS A O 1
ATOM 719 N N . LEU A 1 93 ? 4.129 -11.005 -3.187 1.00 97.88 93 LEU A N 1
ATOM 720 C CA . LEU A 1 93 ? 3.641 -11.014 -1.806 1.00 97.88 93 LEU A CA 1
ATOM 721 C C . LEU A 1 93 ? 2.145 -10.673 -1.687 1.00 97.88 93 LEU A C 1
ATOM 723 O O . LEU A 1 93 ? 1.661 -10.464 -0.572 1.00 97.88 93 LEU A O 1
ATOM 727 N N . ASN A 1 94 ? 1.416 -10.592 -2.806 1.00 97.06 94 ASN A N 1
ATOM 728 C CA . ASN A 1 94 ? 0.001 -10.220 -2.873 1.00 97.06 94 ASN A CA 1
ATOM 729 C C . ASN A 1 94 ? -0.312 -8.884 -2.180 1.00 97.06 94 ASN A C 1
ATOM 731 O O . ASN A 1 94 ? -1.368 -8.740 -1.567 1.00 97.06 94 ASN A O 1
ATOM 735 N N . TRP A 1 95 ? 0.626 -7.929 -2.213 1.00 97.88 95 TRP A N 1
ATOM 736 C CA . TRP A 1 95 ? 0.473 -6.619 -1.565 1.00 97.88 95 TRP A CA 1
ATOM 737 C C . TRP A 1 95 ? 0.128 -6.700 -0.069 1.00 97.88 95 TRP A C 1
ATOM 739 O O . TRP A 1 95 ? -0.517 -5.815 0.490 1.00 97.88 95 TRP A O 1
ATOM 749 N N . ASN A 1 96 ? 0.559 -7.772 0.604 1.00 97.50 96 ASN A N 1
ATOM 750 C CA . ASN A 1 96 ? 0.209 -8.024 1.994 1.00 97.50 96 ASN A CA 1
ATOM 751 C C . ASN A 1 96 ? 0.862 -6.992 2.931 1.00 97.50 96 ASN A C 1
ATOM 753 O O . ASN A 1 96 ? 2.038 -7.109 3.292 1.00 97.50 96 ASN A O 1
ATOM 757 N N . LEU A 1 97 ? 0.078 -6.006 3.374 1.00 97.62 97 LEU A N 1
ATOM 758 C CA . LEU A 1 97 ? 0.553 -4.929 4.244 1.00 97.62 97 LEU A CA 1
ATOM 759 C C . LEU A 1 97 ? 1.103 -5.431 5.587 1.00 97.62 97 LEU A C 1
ATOM 761 O O . LEU A 1 97 ? 2.056 -4.838 6.084 1.00 97.62 97 LEU A O 1
ATOM 765 N N . ASN A 1 98 ? 0.619 -6.554 6.133 1.00 95.12 98 ASN A N 1
ATOM 766 C CA . ASN A 1 98 ? 1.180 -7.132 7.364 1.00 95.12 98 ASN A CA 1
ATOM 767 C C . ASN A 1 98 ? 2.637 -7.578 7.177 1.00 95.12 98 ASN A C 1
ATOM 769 O O . ASN A 1 98 ? 3.452 -7.460 8.095 1.00 95.12 98 ASN A O 1
ATOM 773 N N . ILE A 1 99 ? 2.982 -8.071 5.984 1.00 96.88 99 ILE A N 1
ATOM 774 C CA . ILE A 1 99 ? 4.352 -8.457 5.629 1.00 96.88 99 ILE A CA 1
ATOM 775 C C . ILE A 1 99 ? 5.173 -7.212 5.278 1.00 96.88 99 ILE A C 1
ATOM 777 O O . ILE A 1 99 ? 6.276 -7.041 5.804 1.00 96.88 99 ILE A O 1
ATOM 781 N N . LEU A 1 100 ? 4.640 -6.333 4.426 1.00 97.94 100 LEU A N 1
ATOM 782 C CA . LEU A 1 100 ? 5.365 -5.169 3.911 1.00 97.94 100 LEU A CA 1
ATOM 783 C C . LEU A 1 100 ? 5.689 -4.160 5.023 1.00 97.94 100 LEU A C 1
ATOM 785 O O . LEU A 1 100 ? 6.859 -3.840 5.218 1.00 97.94 100 LEU A O 1
ATOM 789 N N . LEU A 1 101 ? 4.702 -3.745 5.829 1.00 95.00 101 LEU A N 1
ATOM 790 C CA . LEU A 1 101 ? 4.920 -2.832 6.964 1.00 95.00 101 LEU A CA 1
ATOM 791 C C . LEU A 1 101 ? 5.887 -3.414 7.995 1.00 95.00 101 LEU A C 1
ATOM 793 O O . LEU A 1 101 ? 6.572 -2.670 8.697 1.00 95.00 101 LEU A O 1
ATOM 797 N N . LYS A 1 102 ? 5.918 -4.747 8.137 1.00 93.69 102 LYS A N 1
ATOM 798 C CA . LYS A 1 102 ? 6.780 -5.414 9.113 1.00 93.69 102 LYS A CA 1
ATOM 799 C C . LYS A 1 102 ? 8.243 -5.401 8.736 1.00 93.69 102 LYS A C 1
ATOM 801 O O . LYS A 1 102 ? 9.067 -5.217 9.631 1.00 93.69 102 LYS A O 1
ATOM 806 N N . ASN A 1 103 ? 8.531 -5.605 7.461 1.00 94.62 103 ASN A N 1
ATOM 807 C CA . ASN A 1 103 ? 9.869 -5.952 7.014 1.00 94.62 103 ASN A CA 1
ATOM 808 C C . ASN A 1 103 ? 10.512 -4.878 6.129 1.00 94.62 103 ASN A C 1
ATOM 810 O O . ASN A 1 103 ? 11.694 -5.006 5.831 1.00 94.62 103 ASN A O 1
ATOM 814 N N . ILE A 1 104 ? 9.776 -3.839 5.721 1.00 94.12 104 ILE A N 1
ATOM 815 C CA . ILE A 1 104 ? 10.275 -2.761 4.858 1.00 94.12 104 ILE A CA 1
ATOM 816 C C . ILE A 1 104 ? 10.248 -1.429 5.628 1.00 94.12 104 ILE A C 1
ATOM 818 O O . ILE A 1 104 ? 9.236 -1.113 6.257 1.00 94.12 104 ILE A O 1
ATOM 822 N N . PRO A 1 105 ? 11.332 -0.626 5.593 1.00 92.38 105 PRO A N 1
ATOM 823 C CA . PRO A 1 105 ? 11.333 0.728 6.144 1.00 92.38 105 PRO A CA 1
ATOM 824 C C . PRO A 1 105 ? 10.219 1.599 5.550 1.00 92.38 105 PRO A C 1
ATOM 826 O O . PRO A 1 105 ? 9.982 1.558 4.343 1.00 92.38 105 PRO A O 1
ATOM 829 N N . VAL A 1 106 ? 9.584 2.430 6.383 1.00 93.75 106 VAL A N 1
ATOM 830 C CA . VAL A 1 106 ? 8.434 3.272 5.997 1.00 93.75 106 VAL A CA 1
ATOM 831 C C . VAL A 1 106 ? 8.743 4.128 4.767 1.00 93.75 106 VAL A C 1
ATOM 833 O O . VAL A 1 106 ? 7.942 4.142 3.838 1.00 93.75 106 VAL A O 1
ATOM 836 N N . ALA A 1 107 ? 9.923 4.756 4.710 1.00 93.56 107 ALA A N 1
ATOM 837 C CA . ALA A 1 107 ? 10.352 5.534 3.548 1.00 93.56 107 ALA A CA 1
ATOM 838 C C . ALA A 1 107 ? 10.383 4.732 2.237 1.00 93.56 107 ALA A C 1
ATOM 840 O O . ALA A 1 107 ? 9.875 5.188 1.217 1.00 93.56 107 ALA A O 1
ATOM 841 N N . LEU A 1 108 ? 10.927 3.513 2.260 1.00 95.12 108 LEU A N 1
ATOM 842 C CA . LEU A 1 108 ? 10.992 2.673 1.061 1.00 95.12 108 LEU A CA 1
ATOM 843 C C . LEU A 1 108 ? 9.610 2.142 0.673 1.00 95.12 108 LEU A C 1
ATOM 845 O O . LEU A 1 108 ? 9.301 2.039 -0.511 1.00 95.12 108 LEU A O 1
ATOM 849 N N . LEU A 1 109 ? 8.756 1.843 1.654 1.00 97.19 109 LEU A N 1
ATOM 850 C CA . LEU A 1 109 ? 7.382 1.437 1.377 1.00 97.19 109 LEU A CA 1
ATOM 851 C C . LEU A 1 109 ? 6.564 2.592 0.775 1.00 97.19 109 LEU A C 1
ATOM 853 O O . LEU A 1 109 ? 5.794 2.356 -0.149 1.00 97.19 109 LEU A O 1
ATOM 857 N N . GLN A 1 110 ? 6.787 3.837 1.208 1.00 97.12 110 GLN A N 1
ATOM 858 C CA . GLN A 1 110 ? 6.177 5.009 0.576 1.00 97.12 110 GLN A CA 1
ATOM 859 C C . GLN A 1 110 ? 6.610 5.150 -0.889 1.00 97.12 110 GLN A C 1
ATOM 861 O O . GLN A 1 110 ? 5.762 5.367 -1.751 1.00 97.12 110 GLN A O 1
ATOM 866 N N . ILE A 1 111 ? 7.908 4.991 -1.185 1.00 96.44 111 ILE A N 1
ATOM 867 C CA . ILE A 1 111 ? 8.422 5.020 -2.565 1.00 96.44 111 ILE A CA 1
ATOM 868 C C . ILE A 1 111 ? 7.742 3.935 -3.405 1.00 96.44 111 ILE A C 1
ATOM 870 O O . ILE A 1 111 ? 7.265 4.227 -4.496 1.00 96.44 111 ILE A O 1
ATOM 874 N N . LEU A 1 112 ? 7.639 2.708 -2.883 1.00 98.56 112 LEU A N 1
ATOM 875 C CA . LEU A 1 112 ? 6.989 1.591 -3.571 1.00 98.56 112 LEU A CA 1
ATOM 876 C C . LEU A 1 112 ? 5.516 1.878 -3.904 1.00 98.56 112 LEU A C 1
ATOM 878 O O . LEU A 1 112 ? 5.070 1.593 -5.012 1.00 98.56 112 LEU A O 1
ATOM 882 N N . LEU A 1 113 ? 4.754 2.422 -2.953 1.00 98.38 113 LEU A N 1
ATOM 883 C CA . LEU A 1 113 ? 3.328 2.695 -3.147 1.00 98.38 113 LEU A CA 1
ATOM 884 C C . LEU A 1 113 ? 3.092 3.901 -4.061 1.00 98.38 113 LEU A C 1
ATOM 886 O O . LEU A 1 113 ? 2.220 3.845 -4.922 1.00 98.38 113 LEU A O 1
ATOM 890 N N . ASN A 1 114 ? 3.903 4.955 -3.933 1.00 96.94 114 ASN A N 1
ATOM 891 C CA . ASN A 1 114 ? 3.877 6.089 -4.857 1.00 96.94 114 ASN A CA 1
ATOM 892 C C . ASN A 1 114 ? 4.223 5.656 -6.283 1.00 96.94 114 ASN A C 1
ATOM 894 O O . ASN A 1 114 ? 3.626 6.148 -7.235 1.00 96.94 114 ASN A O 1
ATOM 898 N N . GLU A 1 115 ? 5.167 4.728 -6.428 1.00 97.44 115 GLU A N 1
ATOM 899 C CA . GLU A 1 115 ? 5.520 4.154 -7.719 1.00 97.44 115 GLU A CA 1
ATOM 900 C C . GLU A 1 115 ? 4.349 3.378 -8.327 1.00 97.44 115 GLU A C 1
ATOM 902 O O . GLU A 1 115 ? 4.056 3.557 -9.503 1.00 97.44 115 GLU A O 1
ATOM 907 N N . LEU A 1 116 ? 3.640 2.564 -7.535 1.00 98.19 116 LEU A N 1
ATOM 908 C CA . LEU A 1 116 ? 2.434 1.888 -8.013 1.00 98.19 116 LEU A CA 1
ATOM 909 C C . LEU A 1 116 ? 1.381 2.902 -8.478 1.00 98.19 116 LEU A C 1
ATOM 911 O O . LEU A 1 116 ? 0.880 2.767 -9.588 1.00 98.19 116 LEU A O 1
ATOM 915 N N . MET A 1 117 ? 1.090 3.921 -7.660 1.00 97.50 117 MET A N 1
ATOM 916 C CA . MET A 1 117 ? 0.130 4.973 -8.014 1.00 97.50 117 MET A CA 1
ATOM 917 C C . MET A 1 117 ? 0.535 5.714 -9.287 1.00 97.50 117 MET A C 1
ATOM 919 O O . MET A 1 117 ? -0.307 5.989 -10.127 1.00 97.50 117 MET A O 1
ATOM 923 N N . ARG A 1 118 ? 1.827 5.994 -9.476 1.00 95.88 118 ARG A N 1
ATOM 924 C CA . ARG A 1 118 ? 2.334 6.644 -10.689 1.00 95.88 118 ARG A CA 1
ATOM 925 C C . ARG A 1 118 ? 2.056 5.850 -11.962 1.00 95.88 118 ARG A C 1
ATOM 927 O O . ARG A 1 118 ? 1.946 6.442 -13.027 1.00 95.88 118 ARG A O 1
ATOM 934 N N . LEU A 1 119 ? 1.996 4.525 -11.865 1.00 95.50 119 LEU A N 1
ATOM 935 C CA . LEU A 1 119 ? 1.734 3.658 -13.011 1.00 95.50 119 LEU A CA 1
ATOM 936 C C . LEU A 1 119 ? 0.239 3.462 -13.288 1.00 95.50 119 LEU A C 1
ATOM 938 O O . LEU A 1 119 ? -0.109 3.035 -14.386 1.00 95.50 119 LEU A O 1
ATOM 942 N N . THR A 1 120 ? -0.625 3.714 -12.305 1.00 95.69 120 THR A N 1
ATOM 943 C CA . THR A 1 120 ? -2.070 3.474 -12.405 1.00 95.69 120 THR A CA 1
ATOM 944 C C . THR A 1 120 ? -2.870 4.756 -12.606 1.00 95.69 120 THR A C 1
ATOM 946 O O . THR A 1 120 ? -3.839 4.733 -13.360 1.00 95.69 120 THR A O 1
ATOM 949 N N . VAL A 1 121 ? -2.461 5.8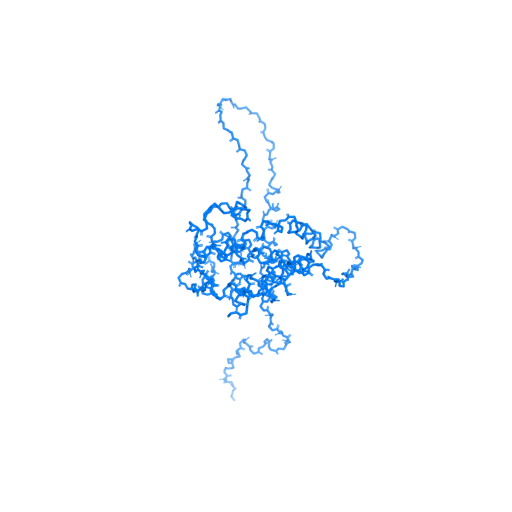56 -11.967 1.00 94.56 121 VAL A N 1
ATOM 950 C CA . VAL A 1 121 ? -3.129 7.159 -12.020 1.00 94.56 121 VAL A CA 1
ATOM 951 C C . VAL A 1 121 ? -2.868 7.837 -13.360 1.00 94.56 121 VAL A C 1
ATOM 953 O O . VAL A 1 121 ? -1.724 8.107 -13.721 1.00 94.56 121 VAL A O 1
ATOM 956 N N . ASP A 1 122 ? -3.950 8.181 -14.050 1.00 87.69 122 ASP A N 1
ATOM 957 C CA . ASP A 1 122 ? -3.933 9.104 -15.180 1.00 87.69 122 ASP A CA 1
ATOM 958 C C . ASP A 1 122 ? -4.217 10.525 -14.661 1.00 87.69 122 ASP A C 1
ATOM 960 O O . ASP A 1 122 ? -5.366 10.877 -14.394 1.00 87.69 122 ASP A O 1
ATOM 964 N N . GLY A 1 123 ? -3.162 11.308 -14.404 1.00 88.00 123 GLY A N 1
ATOM 965 C CA . GLY A 1 123 ? -3.266 12.679 -13.886 1.00 88.00 123 GLY A CA 1
ATOM 966 C C . GLY A 1 123 ? -2.356 12.988 -12.693 1.00 88.00 123 GLY A C 1
ATOM 967 O O . GLY A 1 123 ? -1.290 12.391 -12.526 1.00 88.00 123 GLY A O 1
ATOM 968 N N . ASP A 1 124 ? -2.761 13.964 -11.874 1.00 91.38 124 ASP A N 1
ATOM 969 C CA . ASP A 1 124 ? -2.005 14.387 -10.693 1.00 91.38 124 ASP A CA 1
ATOM 970 C C . ASP A 1 124 ? -2.207 13.403 -9.526 1.00 91.38 124 ASP A C 1
ATOM 972 O O . ASP A 1 124 ? -3.295 13.241 -8.972 1.00 91.38 124 ASP A O 1
ATOM 976 N N . ILE A 1 125 ? -1.118 12.742 -9.133 1.00 92.94 125 ILE A N 1
ATOM 977 C CA . ILE A 1 125 ? -1.095 11.772 -8.033 1.00 92.94 125 ILE A CA 1
ATOM 978 C C . ILE A 1 125 ? -1.459 12.430 -6.698 1.00 92.94 125 ILE A C 1
ATOM 980 O O . ILE A 1 125 ? -2.118 11.800 -5.872 1.00 92.94 125 ILE A O 1
ATOM 984 N N . GLU A 1 126 ? -1.006 13.659 -6.451 1.00 93.38 126 GLU A N 1
ATOM 985 C CA . GLU A 1 126 ? -1.254 14.343 -5.180 1.00 93.38 126 GLU A CA 1
ATOM 986 C C . GLU A 1 126 ? -2.708 14.815 -5.089 1.00 93.38 126 GLU A C 1
ATOM 988 O O . GLU A 1 126 ? -3.313 14.722 -4.019 1.00 93.38 126 GLU A O 1
ATOM 993 N N . GLU A 1 127 ? -3.307 15.204 -6.219 1.00 92.31 127 GLU A N 1
ATOM 994 C CA . GLU A 1 127 ? -4.753 15.424 -6.307 1.00 92.31 127 GLU A CA 1
ATOM 995 C C . GLU A 1 127 ? -5.499 14.138 -5.935 1.00 92.31 127 GLU A C 1
ATOM 997 O O . GLU A 1 127 ? -6.239 14.138 -4.954 1.00 92.31 127 GLU A O 1
ATOM 1002 N N . ILE A 1 128 ? -5.210 13.018 -6.605 1.00 92.81 128 ILE A N 1
ATOM 1003 C CA . ILE A 1 128 ? -5.895 11.737 -6.368 1.00 92.81 128 ILE A CA 1
ATOM 1004 C C . ILE A 1 128 ? -5.724 11.219 -4.932 1.00 92.81 128 ILE A C 1
ATOM 1006 O O . ILE A 1 128 ? -6.673 10.680 -4.365 1.00 92.81 128 ILE A O 1
ATOM 1010 N N . LYS A 1 129 ? -4.555 11.401 -4.305 1.00 92.62 129 LYS A N 1
ATOM 1011 C CA . LYS A 1 129 ? -4.348 11.064 -2.882 1.00 92.62 129 LYS A CA 1
ATOM 1012 C C . LYS A 1 129 ? -5.147 11.955 -1.937 1.00 92.62 129 LYS A C 1
ATOM 1014 O O . LYS A 1 129 ? -5.495 11.526 -0.839 1.00 92.62 129 LYS A O 1
ATOM 1019 N N . SER A 1 130 ? -5.349 13.217 -2.301 1.00 93.31 130 SER A N 1
ATOM 1020 C CA . SER A 1 130 ? -6.016 14.185 -1.432 1.00 93.31 130 SER A CA 1
ATOM 1021 C C . SER A 1 130 ? -7.533 14.103 -1.555 1.00 93.31 130 SER A C 1
ATOM 1023 O O . SER A 1 130 ? -8.237 14.082 -0.547 1.00 93.31 130 SER A O 1
ATOM 1025 N N . THR A 1 131 ? -8.065 14.049 -2.772 1.00 90.69 131 THR A N 1
ATOM 1026 C CA . THR A 1 131 ? -9.499 14.017 -3.040 1.00 90.69 131 THR A CA 1
ATOM 1027 C C . THR A 1 131 ? -9.755 13.444 -4.425 1.00 90.69 131 THR A C 1
ATOM 1029 O O . THR A 1 131 ? -9.217 13.910 -5.421 1.00 90.69 131 THR A O 1
ATOM 1032 N N . VAL A 1 132 ? -10.668 12.479 -4.499 1.00 91.62 132 VAL A N 1
ATOM 1033 C CA . VAL A 1 132 ? -11.219 12.003 -5.768 1.00 91.62 132 VAL A CA 1
ATOM 1034 C C . VAL A 1 132 ? -12.628 12.565 -5.931 1.00 91.62 132 VAL A C 1
ATOM 1036 O O . VAL A 1 132 ? -13.487 12.369 -5.067 1.00 91.62 132 VAL A O 1
ATOM 1039 N N . SER A 1 133 ? -12.852 13.272 -7.042 1.00 89.00 133 SER A N 1
ATOM 1040 C CA . SER A 1 133 ? -14.139 13.906 -7.358 1.00 89.00 133 SER A CA 1
ATOM 1041 C C . SER A 1 133 ? -15.228 12.885 -7.697 1.00 89.00 133 SER A C 1
ATOM 1043 O O . SER A 1 133 ? -16.353 13.005 -7.218 1.00 89.00 133 SER A O 1
ATOM 1045 N N . ASP A 1 134 ? -14.890 11.862 -8.487 1.00 91.56 134 ASP A N 1
ATOM 1046 C CA . ASP A 1 134 ? -15.788 10.756 -8.820 1.00 91.56 134 ASP A CA 1
ATOM 1047 C C . ASP A 1 134 ? -15.034 9.421 -8.785 1.00 91.56 134 ASP A C 1
ATOM 1049 O O . ASP A 1 134 ? -14.181 9.128 -9.621 1.00 91.56 134 ASP A O 1
ATOM 1053 N N . TYR A 1 135 ? -15.363 8.573 -7.810 1.00 94.06 135 TYR A N 1
ATOM 1054 C CA . TYR A 1 135 ? -14.759 7.243 -7.692 1.00 94.06 135 TYR A CA 1
ATOM 1055 C C . TYR A 1 135 ? -15.197 6.297 -8.809 1.00 94.06 135 TYR A C 1
ATOM 1057 O O . TYR A 1 135 ? -14.585 5.245 -8.964 1.00 94.06 135 TYR A O 1
ATOM 1065 N N . ASN A 1 136 ? -16.227 6.631 -9.592 1.00 92.31 136 ASN A N 1
ATOM 1066 C CA . ASN A 1 136 ? -16.645 5.834 -10.744 1.00 92.31 136 ASN A CA 1
ATOM 1067 C C . ASN A 1 136 ? -15.821 6.134 -11.999 1.00 92.31 136 ASN A C 1
ATOM 1069 O O . ASN A 1 136 ? -15.767 5.286 -12.888 1.00 92.31 136 ASN A O 1
ATOM 1073 N N . SER A 1 137 ? -15.163 7.295 -12.069 1.00 92.12 137 SER A N 1
ATOM 1074 C CA . SER A 1 137 ? -14.406 7.707 -13.253 1.00 92.12 137 SER A CA 1
ATOM 1075 C C . SER A 1 137 ? -12.967 7.191 -13.269 1.00 92.12 137 SER A C 1
ATOM 1077 O O . SER A 1 137 ? -12.364 7.117 -14.336 1.00 92.12 137 SER A O 1
ATOM 1079 N N . ILE A 1 138 ? -12.400 6.834 -12.113 1.00 95.44 138 ILE A N 1
ATOM 1080 C CA . ILE A 1 138 ? -11.032 6.300 -12.030 1.00 95.44 138 ILE A CA 1
ATOM 1081 C C . ILE A 1 138 ? -10.968 4.822 -12.442 1.00 95.44 138 ILE A C 1
ATOM 1083 O O . ILE A 1 138 ? -11.947 4.078 -12.308 1.00 95.44 138 ILE A O 1
ATOM 1087 N N . SER A 1 139 ? -9.812 4.367 -12.930 1.00 96.44 139 SER A N 1
ATOM 1088 C CA . SER A 1 139 ? -9.621 2.960 -13.305 1.00 96.44 139 SER A CA 1
ATOM 1089 C C . SER A 1 139 ? -9.655 2.025 -12.089 1.00 96.44 139 SER A C 1
ATOM 1091 O O . SER A 1 139 ? -9.445 2.441 -10.947 1.00 96.44 139 SER A O 1
ATOM 1093 N N . GLU A 1 140 ? -9.915 0.741 -12.327 1.00 97.56 140 GLU A N 1
ATOM 1094 C CA . GLU A 1 140 ? -9.972 -0.279 -11.272 1.00 97.56 140 GLU A CA 1
ATOM 1095 C C . GLU A 1 140 ? -8.584 -0.519 -10.641 1.00 97.56 140 GLU A C 1
ATOM 1097 O O . GLU A 1 140 ? -8.482 -0.827 -9.451 1.00 97.56 140 GLU A O 1
ATOM 1102 N N . GLU A 1 141 ? -7.510 -0.329 -11.415 1.00 97.12 141 GLU A N 1
ATOM 1103 C CA . GLU A 1 141 ? -6.118 -0.353 -10.956 1.00 97.12 141 GLU A CA 1
ATOM 1104 C C . GLU A 1 141 ? -5.787 0.886 -10.114 1.00 97.12 141 GLU A C 1
ATOM 1106 O O . GLU A 1 141 ? -5.112 0.780 -9.084 1.00 97.12 141 GLU A O 1
ATOM 1111 N N . THR A 1 142 ? -6.287 2.062 -10.519 1.00 97.38 142 THR A N 1
ATOM 1112 C CA . THR A 1 142 ? -6.147 3.299 -9.736 1.00 97.38 142 THR A CA 1
ATOM 1113 C C . THR A 1 142 ? -6.828 3.136 -8.390 1.00 97.38 142 THR A C 1
ATOM 1115 O O . THR A 1 142 ? -6.198 3.375 -7.360 1.00 97.38 142 THR A O 1
ATOM 1118 N N . LEU A 1 143 ? -8.073 2.654 -8.385 1.00 97.56 143 LEU A N 1
ATOM 1119 C CA . LEU A 1 143 ? -8.845 2.430 -7.168 1.00 97.56 143 LEU A CA 1
ATOM 1120 C C . LEU A 1 143 ? -8.132 1.452 -6.220 1.00 97.56 143 LEU A C 1
ATOM 1122 O O . LEU A 1 143 ? -8.006 1.743 -5.031 1.00 97.56 143 LEU A O 1
ATOM 1126 N N . PHE A 1 144 ? -7.574 0.353 -6.747 1.00 98.19 144 PHE A N 1
ATOM 1127 C CA . PHE A 1 144 ? -6.739 -0.567 -5.968 1.00 98.19 144 PHE A CA 1
ATOM 1128 C C . PHE A 1 144 ? -5.521 0.138 -5.347 1.00 98.19 144 PHE A C 1
ATOM 1130 O O . PHE A 1 144 ? -5.265 0.009 -4.148 1.00 98.19 144 PHE A O 1
ATOM 1137 N N . SER A 1 145 ? -4.762 0.889 -6.149 1.00 98.19 145 SER A N 1
ATOM 1138 C CA . SER A 1 145 ? -3.542 1.560 -5.685 1.00 98.19 145 SER A CA 1
ATOM 1139 C C . SER A 1 145 ? -3.819 2.647 -4.637 1.00 98.19 145 SER A C 1
ATOM 1141 O O . SER A 1 145 ? -3.100 2.734 -3.641 1.00 98.19 145 SER A O 1
ATOM 1143 N N . LEU A 1 146 ? -4.901 3.412 -4.816 1.00 97.94 146 LEU A N 1
ATOM 1144 C CA . LEU A 1 146 ? -5.362 4.450 -3.897 1.00 97.94 146 LEU A CA 1
ATOM 1145 C C . LEU A 1 146 ? -5.776 3.840 -2.556 1.00 97.94 146 LEU A C 1
ATOM 1147 O O . LEU A 1 146 ? -5.325 4.273 -1.493 1.00 97.94 146 LEU A O 1
ATOM 1151 N N . GLN A 1 147 ? -6.580 2.778 -2.603 1.00 97.56 147 GLN A N 1
ATOM 1152 C CA . GLN A 1 147 ? -6.982 2.037 -1.416 1.00 97.56 147 GLN A CA 1
ATOM 1153 C C . GLN A 1 147 ? -5.758 1.486 -0.670 1.00 97.56 147 GLN A C 1
ATOM 1155 O O . GLN A 1 147 ? -5.647 1.650 0.546 1.00 97.56 147 GLN A O 1
ATOM 1160 N N . LEU A 1 148 ? -4.822 0.846 -1.377 1.00 98.50 148 LEU A N 1
ATOM 1161 C CA . LEU A 1 148 ? -3.610 0.289 -0.776 1.00 98.50 148 LEU A CA 1
ATOM 1162 C C . LEU A 1 148 ? -2.771 1.372 -0.079 1.00 98.50 148 LEU A C 1
ATOM 1164 O O . LEU A 1 148 ? -2.283 1.142 1.030 1.00 98.50 148 LEU A O 1
ATOM 1168 N N . PHE A 1 149 ? -2.647 2.551 -0.697 1.00 98.62 149 PHE A N 1
ATOM 1169 C CA . PHE A 1 149 ? -1.943 3.699 -0.130 1.00 98.62 149 PHE A CA 1
ATOM 1170 C C . PHE A 1 149 ? -2.582 4.181 1.178 1.00 98.62 149 PHE A C 1
ATOM 1172 O O . PHE A 1 149 ? -1.896 4.275 2.197 1.00 98.62 149 PHE A O 1
ATOM 1179 N N . HIS A 1 150 ? -3.893 4.425 1.197 1.00 98.62 150 HIS A N 1
ATOM 1180 C CA . HIS A 1 150 ? -4.562 4.932 2.400 1.00 98.62 150 HIS A CA 1
ATOM 1181 C C . HIS A 1 150 ? -4.631 3.903 3.531 1.00 98.62 150 HIS A C 1
ATOM 1183 O O . HIS A 1 150 ? -4.469 4.260 4.700 1.00 98.62 150 HIS A O 1
ATOM 1189 N N . ARG A 1 151 ? -4.773 2.611 3.209 1.00 98.50 151 ARG A N 1
ATOM 1190 C CA . ARG A 1 151 ? -4.647 1.534 4.204 1.00 98.50 151 ARG A CA 1
ATOM 1191 C C . ARG A 1 151 ? -3.262 1.525 4.839 1.00 98.50 151 ARG A C 1
ATOM 1193 O O . ARG A 1 151 ? -3.139 1.476 6.061 1.00 98.50 151 ARG A O 1
ATOM 1200 N N . TRP A 1 152 ? -2.215 1.599 4.016 1.00 98.44 152 TRP A N 1
ATOM 1201 C CA . TRP A 1 152 ? -0.843 1.694 4.504 1.00 98.44 152 TRP A CA 1
ATOM 1202 C C . TRP A 1 152 ? -0.646 2.918 5.401 1.00 98.44 152 TRP A C 1
ATOM 1204 O O . TRP A 1 152 ? -0.047 2.774 6.464 1.00 98.44 152 TRP A O 1
ATOM 1214 N N . ALA A 1 153 ? -1.174 4.083 5.016 1.00 98.25 153 ALA A N 1
ATOM 1215 C CA . ALA A 1 153 ? -1.055 5.315 5.789 1.00 98.25 153 ALA A CA 1
ATOM 1216 C C . ALA A 1 153 ? -1.614 5.154 7.213 1.00 98.25 153 ALA A C 1
ATOM 1218 O O . ALA A 1 153 ? -0.901 5.413 8.186 1.00 98.25 153 ALA A O 1
ATOM 1219 N N . LEU A 1 154 ? -2.847 4.649 7.350 1.00 98.50 154 LEU A N 1
ATOM 1220 C CA . LEU A 1 154 ? -3.466 4.430 8.662 1.00 98.50 154 LEU A CA 1
ATOM 1221 C C . LEU A 1 154 ? -2.713 3.374 9.482 1.00 98.50 154 LEU A C 1
ATOM 1223 O O . LEU A 1 154 ? -2.377 3.610 10.644 1.00 98.50 154 LEU A O 1
ATOM 1227 N N . LEU A 1 155 ? -2.388 2.228 8.877 1.00 97.88 155 LEU A N 1
ATOM 1228 C CA . LEU A 1 155 ? -1.681 1.147 9.567 1.00 97.88 155 LEU A CA 1
ATOM 1229 C C . LEU A 1 155 ? -0.258 1.547 9.980 1.00 97.88 155 LEU A C 1
ATOM 1231 O O . LEU A 1 155 ? 0.220 1.113 11.029 1.00 97.88 155 LEU A O 1
ATOM 1235 N N . ALA A 1 156 ? 0.425 2.379 9.191 1.00 97.06 156 ALA A N 1
ATOM 1236 C CA . ALA A 1 156 ? 1.730 2.924 9.545 1.00 97.06 156 ALA A CA 1
ATOM 1237 C C . ALA A 1 156 ? 1.634 3.804 10.796 1.00 97.06 156 ALA A C 1
ATOM 1239 O O . ALA A 1 156 ? 2.439 3.619 11.709 1.00 97.06 156 ALA A O 1
ATOM 1240 N N . VAL A 1 157 ? 0.634 4.692 10.876 1.00 97.44 157 VAL A N 1
ATOM 1241 C CA . VAL A 1 157 ? 0.388 5.547 12.053 1.00 97.44 157 VAL A CA 1
ATOM 1242 C C . VAL A 1 157 ? 0.110 4.711 13.301 1.00 97.44 157 VAL A C 1
ATOM 1244 O O . VAL A 1 157 ? 0.767 4.917 14.321 1.00 97.44 157 VAL A O 1
ATOM 1247 N N . VAL A 1 158 ? -0.786 3.721 13.214 1.00 96.75 158 VAL A N 1
ATOM 1248 C CA . VAL A 1 158 ? -1.079 2.814 14.340 1.00 96.75 158 VAL A CA 1
ATOM 1249 C C . VAL A 1 158 ? 0.174 2.048 14.759 1.00 96.75 158 VAL A C 1
ATOM 1251 O O . VAL A 1 158 ? 0.495 1.937 15.934 1.00 96.75 158 VAL A O 1
ATOM 1254 N N . ARG A 1 159 ? 0.942 1.520 13.807 1.00 93.19 159 ARG A N 1
ATOM 1255 C CA . ARG A 1 159 ? 2.165 0.770 14.114 1.00 93.19 159 ARG A CA 1
ATOM 1256 C C . ARG A 1 159 ? 3.237 1.644 14.771 1.00 93.19 159 ARG A C 1
ATOM 1258 O O . ARG A 1 159 ? 4.060 1.149 15.542 1.00 93.19 159 ARG A O 1
ATOM 1265 N N . ASP A 1 160 ? 3.302 2.913 14.404 1.00 92.31 160 ASP A N 1
ATOM 1266 C CA . ASP A 1 160 ? 4.270 3.866 14.936 1.00 92.31 160 ASP A CA 1
ATOM 1267 C C . ASP A 1 160 ? 3.951 4.310 16.369 1.00 92.31 160 ASP A C 1
ATOM 1269 O O . ASP A 1 160 ? 4.848 4.734 17.090 1.00 92.31 160 ASP A O 1
ATOM 1273 N N . SER A 1 161 ? 2.712 4.133 16.838 1.00 89.00 161 SER A N 1
ATOM 1274 C CA . SER A 1 161 ? 2.353 4.436 18.227 1.00 89.00 161 SER A CA 1
ATOM 1275 C C . SER A 1 161 ? 2.883 3.424 19.247 1.00 89.00 161 SER A C 1
ATOM 1277 O O . SER A 1 161 ? 2.815 3.680 20.449 1.00 89.00 161 SER A O 1
ATOM 1279 N N . PHE A 1 162 ? 3.402 2.274 18.806 1.00 84.44 162 PHE A N 1
ATOM 1280 C CA . PHE A 1 162 ? 3.975 1.270 19.700 1.00 84.44 162 PHE A CA 1
ATOM 1281 C C . PHE A 1 162 ? 5.457 1.553 19.989 1.00 84.44 162 PHE A C 1
ATOM 1283 O O . PHE A 1 162 ? 6.218 1.823 19.055 1.00 84.44 162 PHE A O 1
ATOM 1290 N N . PRO A 1 163 ? 5.916 1.411 21.249 1.00 79.56 163 PRO A N 1
ATOM 1291 C CA . PRO A 1 163 ? 7.314 1.629 21.606 1.00 79.56 163 PRO A CA 1
ATOM 1292 C C . PRO A 1 163 ? 8.264 0.761 20.771 1.00 79.56 163 PRO A C 1
ATOM 1294 O O . PRO A 1 163 ? 8.191 -0.471 20.792 1.00 79.56 163 PRO A O 1
ATOM 1297 N N . ARG A 1 164 ? 9.199 1.399 20.060 1.00 73.12 164 ARG A N 1
ATOM 1298 C CA . ARG A 1 164 ? 10.282 0.709 19.347 1.00 73.12 164 ARG A CA 1
ATOM 1299 C C . ARG A 1 164 ? 11.562 0.771 20.162 1.00 73.12 164 ARG A C 1
ATOM 1301 O O . ARG A 1 164 ? 11.833 1.749 20.855 1.00 73.12 164 ARG A O 1
ATOM 1308 N N . ARG A 1 165 ? 12.377 -0.283 20.068 1.00 73.31 165 ARG A N 1
ATOM 1309 C CA . ARG A 1 165 ? 13.721 -0.257 20.654 1.00 73.31 165 ARG A CA 1
ATOM 1310 C C . ARG A 1 165 ? 14.513 0.867 19.971 1.00 73.31 165 ARG A C 1
ATOM 1312 O O . ARG A 1 165 ? 14.581 0.851 18.741 1.00 73.31 165 ARG A O 1
ATOM 1319 N N . PRO A 1 166 ? 15.100 1.812 20.724 1.00 66.69 166 PRO A N 1
ATOM 1320 C CA . PRO A 1 166 ? 15.872 2.892 20.130 1.00 66.69 166 PRO A CA 1
ATOM 1321 C C . PRO A 1 166 ? 17.052 2.324 19.338 1.00 66.69 166 PRO A C 1
ATOM 1323 O O . PR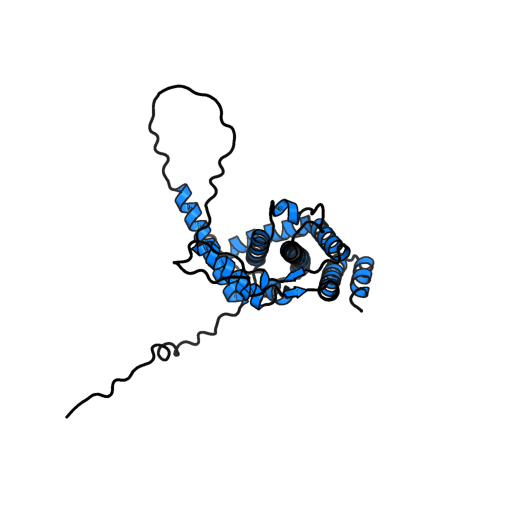O A 1 166 ? 17.704 1.364 19.768 1.00 66.69 166 PRO A O 1
ATOM 1326 N N . ILE A 1 167 ? 17.319 2.913 18.172 1.00 64.50 167 ILE A N 1
ATOM 1327 C CA . ILE A 1 167 ? 18.483 2.564 17.359 1.00 64.50 167 ILE A CA 1
ATOM 1328 C C . ILE A 1 167 ? 19.723 3.023 18.129 1.00 64.50 167 ILE A C 1
ATOM 1330 O O . ILE A 1 167 ? 19.879 4.206 18.428 1.00 64.50 167 ILE A O 1
ATOM 1334 N N . LYS A 1 168 ? 20.607 2.085 18.480 1.00 57.31 168 LYS A N 1
ATOM 1335 C CA . LYS A 1 168 ? 21.901 2.420 19.081 1.00 57.31 168 LYS A CA 1
ATOM 1336 C C . LYS A 1 168 ? 22.786 3.034 17.993 1.00 57.31 168 LYS A C 1
ATOM 1338 O O . LYS A 1 168 ? 23.287 2.305 17.144 1.00 57.31 168 LYS A O 1
ATOM 1343 N N . SER A 1 169 ? 22.952 4.354 18.010 1.00 50.16 169 SER A N 1
ATOM 1344 C CA . SER A 1 169 ? 23.957 5.041 17.194 1.00 50.16 169 SER A CA 1
ATOM 1345 C C . SER A 1 169 ? 25.330 4.833 17.836 1.00 50.16 169 SER A C 1
ATOM 1347 O O . SER A 1 169 ? 25.526 5.171 19.005 1.00 50.16 169 SER A O 1
ATOM 1349 N N . PHE A 1 170 ? 26.266 4.230 17.105 1.00 53.84 170 PHE A N 1
ATOM 1350 C CA . PHE A 1 170 ? 27.659 4.120 17.530 1.00 53.84 170 PHE A CA 1
ATOM 1351 C C . PHE A 1 170 ? 28.484 5.160 16.763 1.00 53.84 170 PHE A C 1
ATOM 1353 O O . PHE A 1 170 ? 28.511 5.132 15.543 1.00 53.84 170 PHE A O 1
ATOM 1360 N N . VAL A 1 171 ? 29.113 6.067 17.520 1.00 51.00 171 VAL A N 1
ATOM 1361 C CA . VAL A 1 171 ? 30.197 7.011 17.170 1.00 51.00 171 VAL A CA 1
ATOM 1362 C C . VAL A 1 171 ? 30.167 7.589 15.744 1.00 51.00 171 VAL A C 1
ATOM 1364 O O . VAL A 1 171 ? 30.611 6.967 14.784 1.00 51.00 171 VAL A O 1
ATOM 1367 N N . GLN A 1 172 ? 29.748 8.854 15.633 1.00 52.09 172 GLN A N 1
ATOM 1368 C CA . GLN A 1 172 ? 29.903 9.655 14.416 1.00 52.09 172 GLN A CA 1
ATOM 1369 C C . GLN A 1 172 ? 31.389 9.865 14.081 1.00 52.09 172 GLN A C 1
ATOM 1371 O O . GLN A 1 172 ? 32.131 10.459 14.864 1.00 52.09 172 GLN A O 1
ATOM 1376 N N . VAL A 1 173 ? 31.812 9.438 12.891 1.00 54.25 173 VAL A N 1
ATOM 1377 C CA . VAL A 1 173 ? 33.055 9.913 12.269 1.00 54.25 173 VAL A CA 1
ATOM 1378 C C . VAL A 1 173 ? 32.769 11.298 11.680 1.00 54.25 173 VAL A C 1
ATOM 1380 O O . VAL A 1 173 ? 31.812 11.466 10.924 1.00 54.25 173 VAL A O 1
ATOM 1383 N N . GLN A 1 174 ? 33.559 12.310 12.053 1.00 43.94 174 GLN A N 1
ATOM 1384 C CA . GLN A 1 174 ? 33.382 13.685 11.569 1.00 43.94 174 GLN A CA 1
ATOM 1385 C C . GLN A 1 174 ? 33.351 13.732 10.030 1.00 43.94 174 GLN A C 1
ATOM 1387 O O . GLN A 1 174 ? 34.286 13.284 9.374 1.00 43.94 174 GLN A O 1
ATOM 1392 N N . GLY A 1 175 ? 32.280 14.299 9.466 1.00 58.03 175 GLY A N 1
ATOM 1393 C CA . GLY A 1 175 ? 32.142 14.556 8.027 1.00 58.03 175 GLY A CA 1
ATOM 1394 C C . GLY A 1 175 ? 31.284 13.559 7.238 1.00 58.03 175 GLY A C 1
ATOM 1395 O O . GLY A 1 175 ? 30.956 13.855 6.092 1.00 58.03 175 GLY A O 1
ATOM 1396 N N . GLN A 1 176 ? 30.857 12.432 7.822 1.00 53.34 176 GLN A N 1
ATOM 1397 C CA . GLN A 1 176 ? 29.874 11.535 7.198 1.00 53.34 176 GLN A CA 1
ATOM 1398 C C . GLN A 1 176 ? 28.618 11.416 8.064 1.00 53.34 176 GLN A C 1
ATOM 1400 O O . GLN A 1 176 ? 28.670 10.963 9.206 1.00 53.34 176 GLN A O 1
ATOM 1405 N N . VAL A 1 177 ? 27.471 11.830 7.518 1.00 57.50 177 VAL A N 1
ATOM 1406 C CA . VAL A 1 177 ? 26.172 11.518 8.124 1.00 57.50 177 VAL A CA 1
ATOM 1407 C C . VAL A 1 177 ? 25.931 10.030 7.903 1.00 57.50 177 VAL A C 1
ATOM 1409 O O . VAL A 1 177 ? 25.859 9.585 6.760 1.00 57.50 177 VAL A O 1
ATOM 1412 N N . ASP A 1 178 ? 25.830 9.267 8.991 1.00 61.12 178 ASP A N 1
ATOM 1413 C CA . ASP A 1 178 ? 25.435 7.860 8.936 1.00 61.12 178 ASP A CA 1
ATOM 1414 C C . ASP A 1 178 ? 24.108 7.748 8.154 1.00 61.12 178 ASP A C 1
ATOM 1416 O O . ASP A 1 178 ? 23.124 8.390 8.547 1.00 61.12 178 ASP A O 1
ATOM 1420 N N . PRO A 1 179 ? 24.045 6.963 7.060 1.00 63.50 179 PRO A N 1
ATOM 1421 C CA . PRO A 1 179 ? 22.812 6.726 6.317 1.00 63.50 179 PRO A CA 1
ATOM 1422 C C . PRO A 1 179 ? 21.632 6.344 7.221 1.00 63.50 179 PRO A C 1
ATOM 1424 O O . PRO A 1 179 ? 20.501 6.745 6.947 1.00 63.50 179 PRO A O 1
ATOM 1427 N N . ALA A 1 180 ? 21.876 5.649 8.339 1.00 66.94 180 ALA A N 1
ATOM 1428 C CA . ALA A 1 180 ? 20.844 5.311 9.315 1.00 66.94 180 ALA A CA 1
ATOM 1429 C C . ALA A 1 180 ? 20.185 6.549 9.956 1.00 66.94 180 ALA A C 1
ATOM 1431 O O . ALA A 1 180 ? 18.976 6.546 10.191 1.00 66.94 180 ALA A O 1
ATOM 1432 N N . ILE A 1 181 ? 20.944 7.626 10.191 1.00 70.25 181 ILE A N 1
ATOM 1433 C CA . ILE A 1 181 ? 20.435 8.898 10.730 1.00 70.25 181 ILE A CA 1
ATOM 1434 C C . ILE A 1 181 ? 19.592 9.627 9.676 1.00 70.25 181 ILE A C 1
ATOM 1436 O O . ILE A 1 181 ? 18.518 10.137 9.995 1.00 70.25 181 ILE A O 1
ATOM 1440 N N . ALA A 1 182 ? 20.031 9.638 8.414 1.00 72.25 182 ALA A N 1
ATOM 1441 C CA . ALA A 1 182 ? 19.280 10.263 7.322 1.00 72.25 182 ALA A CA 1
ATOM 1442 C C . ALA A 1 182 ? 17.923 9.571 7.088 1.00 72.25 182 ALA A C 1
ATOM 1444 O O . ALA A 1 182 ? 16.893 10.240 7.000 1.00 72.25 182 ALA A O 1
ATOM 1445 N N . TYR A 1 183 ? 17.898 8.232 7.077 1.00 72.44 183 TYR A N 1
ATOM 1446 C CA . TYR A 1 183 ? 16.649 7.469 6.987 1.00 72.44 183 TYR A CA 1
ATOM 1447 C C . TYR A 1 183 ? 15.743 7.679 8.203 1.00 72.44 183 TYR A C 1
ATOM 1449 O O . TYR A 1 183 ? 14.524 7.700 8.050 1.00 72.44 183 TYR A O 1
ATOM 1457 N N . HIS A 1 184 ? 16.307 7.860 9.401 1.00 77.50 184 HIS A N 1
ATOM 1458 C CA . HIS A 1 184 ? 15.512 8.190 10.581 1.00 77.50 184 HIS A CA 1
ATOM 1459 C C . HIS A 1 184 ? 14.826 9.553 10.433 1.00 77.50 184 HIS A C 1
ATOM 1461 O O . HIS A 1 184 ? 13.625 9.652 10.662 1.00 77.50 184 HIS A O 1
ATOM 1467 N N . ALA A 1 185 ? 15.556 10.596 10.030 1.00 82.94 185 ALA A N 1
ATOM 1468 C CA . ALA A 1 185 ? 14.976 11.926 9.836 1.00 82.94 185 ALA A CA 1
ATOM 1469 C C . ALA A 1 185 ? 13.885 11.923 8.750 1.00 82.94 185 ALA A C 1
ATOM 1471 O O . ALA A 1 185 ? 12.825 12.519 8.933 1.00 82.94 185 ALA A O 1
ATOM 1472 N N . LEU A 1 186 ? 14.113 11.199 7.649 1.00 86.75 186 LEU A N 1
ATOM 1473 C CA . LEU A 1 186 ? 13.113 11.021 6.599 1.00 86.75 186 LEU A CA 1
ATOM 1474 C C . LEU A 1 186 ? 11.865 10.292 7.120 1.00 86.75 186 LEU A C 1
ATOM 1476 O O . LEU A 1 186 ? 10.751 10.729 6.847 1.00 86.75 186 LEU A O 1
ATOM 1480 N N . ASN A 1 187 ? 12.038 9.226 7.906 1.00 89.19 187 ASN A N 1
ATOM 1481 C CA . ASN A 1 187 ? 10.914 8.507 8.505 1.00 89.19 187 ASN A CA 1
ATOM 1482 C C . ASN A 1 187 ? 10.071 9.418 9.410 1.00 89.19 187 ASN A C 1
ATOM 1484 O O . ASN A 1 187 ? 8.852 9.356 9.320 1.00 89.19 187 ASN A O 1
ATOM 1488 N N . GLU A 1 188 ? 10.683 10.287 10.220 1.00 90.44 188 GLU A N 1
ATOM 1489 C CA . GLU A 1 188 ? 9.943 11.238 11.068 1.00 90.44 188 GLU A CA 1
ATOM 1490 C C . GLU A 1 188 ? 9.093 12.210 10.238 1.00 90.44 188 GLU A C 1
ATOM 1492 O O . GLU A 1 188 ? 7.921 12.429 10.545 1.00 90.44 188 GLU A O 1
ATOM 1497 N N . ILE A 1 189 ? 9.651 12.756 9.150 1.00 94.38 189 ILE A N 1
ATOM 1498 C CA . ILE A 1 189 ? 8.914 13.649 8.241 1.00 94.38 189 ILE A CA 1
ATOM 1499 C C . ILE A 1 189 ? 7.719 12.915 7.631 1.00 94.38 189 ILE A C 1
ATOM 1501 O O . ILE A 1 189 ? 6.608 13.442 7.620 1.00 94.38 189 ILE A O 1
ATOM 1505 N N . ILE A 1 190 ? 7.936 11.689 7.153 1.00 95.62 190 ILE A N 1
ATOM 1506 C CA . ILE A 1 190 ? 6.874 10.876 6.560 1.00 95.62 190 ILE A CA 1
ATOM 1507 C C . ILE A 1 190 ? 5.798 10.583 7.599 1.00 95.62 190 ILE A C 1
ATOM 1509 O O . ILE A 1 190 ? 4.627 10.840 7.343 1.00 95.62 190 ILE A O 1
ATOM 1513 N N . MET A 1 191 ? 6.176 10.105 8.785 1.00 96.06 191 MET A N 1
ATOM 1514 C CA . MET A 1 191 ? 5.224 9.789 9.847 1.00 96.06 191 MET A CA 1
ATOM 1515 C C . MET A 1 191 ? 4.418 11.014 10.282 1.00 96.06 191 MET A C 1
ATOM 1517 O O . MET A 1 191 ? 3.216 10.887 10.515 1.00 96.06 191 MET A O 1
ATOM 1521 N N . ARG A 1 192 ? 5.036 12.200 10.342 1.00 96.38 192 ARG A N 1
ATOM 1522 C CA . ARG A 1 192 ? 4.324 13.457 10.598 1.00 96.38 192 ARG A CA 1
ATOM 1523 C C . ARG A 1 192 ? 3.272 13.730 9.521 1.00 96.38 192 ARG A C 1
ATOM 1525 O O . ARG A 1 192 ? 2.106 13.908 9.859 1.00 96.38 192 ARG A O 1
ATOM 1532 N N . ASN A 1 193 ? 3.655 13.675 8.245 1.00 96.56 193 ASN A N 1
ATOM 1533 C CA . ASN A 1 193 ? 2.733 13.911 7.130 1.00 96.56 193 ASN A CA 1
ATOM 1534 C C . ASN A 1 193 ? 1.584 12.881 7.107 1.00 96.56 193 ASN A C 1
ATOM 1536 O O . ASN A 1 193 ? 0.439 13.224 6.814 1.00 96.56 193 ASN A O 1
ATOM 1540 N N . LEU A 1 194 ? 1.863 11.617 7.448 1.00 97.19 194 LEU A N 1
ATOM 1541 C CA . LEU A 1 194 ? 0.835 10.578 7.554 1.00 97.19 194 LEU A CA 1
ATOM 1542 C C . LEU A 1 194 ? -0.153 10.866 8.687 1.00 97.19 194 LEU A C 1
ATOM 1544 O O . LEU A 1 194 ? -1.353 10.718 8.489 1.00 97.19 194 LEU A O 1
ATOM 1548 N N . ARG A 1 195 ? 0.324 11.317 9.856 1.00 97.12 195 ARG A N 1
ATOM 1549 C CA . ARG A 1 195 ? -0.543 11.703 10.984 1.00 97.12 195 ARG A CA 1
ATOM 1550 C C . ARG A 1 195 ? -1.464 12.868 10.608 1.00 97.12 195 ARG A C 1
ATOM 1552 O O . ARG A 1 195 ? -2.660 12.808 10.892 1.00 97.12 195 ARG A O 1
ATOM 1559 N N . GLU A 1 196 ? -0.923 13.877 9.928 1.00 97.06 196 GLU A N 1
ATOM 1560 C CA . GLU A 1 196 ? -1.667 15.057 9.459 1.00 97.06 196 GLU A CA 1
ATOM 1561 C C . GLU A 1 196 ? -2.727 14.715 8.394 1.00 97.06 196 GLU A C 1
ATOM 1563 O O . GLU A 1 196 ? -3.765 15.367 8.329 1.00 97.06 196 GLU A O 1
ATOM 1568 N N . SER A 1 197 ? -2.519 13.654 7.606 1.00 96.31 197 SER A N 1
ATOM 1569 C CA . SER A 1 197 ? -3.418 13.221 6.519 1.00 96.31 197 SER A CA 1
ATOM 1570 C C . SER A 1 197 ? -4.334 12.040 6.881 1.00 96.31 197 SER A C 1
ATOM 1572 O O . SER A 1 197 ? -4.961 11.431 6.007 1.00 96.31 197 SER A O 1
ATOM 1574 N N . THR A 1 198 ? -4.463 11.704 8.168 1.00 97.75 198 THR A N 1
ATOM 1575 C CA . THR A 1 198 ? -5.315 10.585 8.618 1.00 97.75 198 THR A CA 1
ATOM 1576 C C . THR A 1 198 ? -6.790 10.781 8.271 1.00 97.75 198 THR A C 1
ATOM 1578 O O . THR A 1 198 ? -7.419 9.837 7.802 1.00 97.75 198 THR A O 1
ATOM 1581 N N . ALA A 1 199 ? -7.327 11.998 8.417 1.00 97.94 199 ALA A N 1
ATOM 1582 C CA . ALA A 1 199 ? -8.713 12.311 8.055 1.00 97.94 199 ALA A CA 1
ATOM 1583 C C . ALA A 1 199 ? -8.986 12.071 6.560 1.00 97.94 199 ALA A C 1
ATOM 1585 O O . ALA A 1 199 ? -9.959 11.410 6.208 1.00 97.94 199 ALA A O 1
ATOM 1586 N N . VAL A 1 200 ? -8.066 12.516 5.697 1.00 98.12 200 VAL A N 1
ATOM 1587 C CA . VAL A 1 200 ? -8.116 12.275 4.246 1.00 98.12 200 VAL A CA 1
ATOM 1588 C C . VAL A 1 200 ? -8.094 10.779 3.941 1.00 98.12 200 VAL A C 1
ATOM 1590 O O . VAL A 1 200 ? -8.831 10.303 3.081 1.00 98.12 200 VAL A O 1
ATOM 1593 N N . SER A 1 201 ? -7.265 10.017 4.658 1.00 98.56 201 SER A N 1
ATOM 1594 C CA . SER A 1 201 ? -7.176 8.570 4.462 1.00 98.56 201 SER A CA 1
ATOM 1595 C C . SER A 1 201 ? -8.442 7.842 4.900 1.00 98.56 201 SER A C 1
ATOM 1597 O O . SER A 1 201 ? -8.888 6.952 4.185 1.00 98.56 201 SER A O 1
ATOM 1599 N N . ILE A 1 202 ? -9.054 8.233 6.020 1.00 98.44 202 ILE A N 1
ATOM 1600 C CA . ILE A 1 202 ? -10.351 7.690 6.448 1.00 98.44 202 ILE A CA 1
ATOM 1601 C C . ILE A 1 202 ? -11.408 7.954 5.375 1.00 98.44 202 ILE A C 1
ATOM 1603 O O . ILE A 1 202 ? -12.033 7.009 4.900 1.00 98.44 202 ILE A O 1
ATOM 1607 N N . GLU A 1 203 ? -11.548 9.208 4.940 1.00 98.06 203 GLU A N 1
ATOM 1608 C CA . GLU A 1 203 ? -12.550 9.602 3.947 1.00 98.06 203 GLU A CA 1
ATOM 1609 C C . GLU A 1 203 ? -12.382 8.831 2.629 1.00 98.06 203 GLU A C 1
ATOM 1611 O O . GLU A 1 203 ? -13.352 8.302 2.084 1.00 98.06 203 GLU A O 1
ATOM 1616 N N . ASN A 1 204 ? -11.148 8.709 2.129 1.00 98.00 204 ASN A N 1
ATOM 1617 C CA . ASN A 1 204 ? -10.875 7.958 0.906 1.00 98.00 204 ASN A CA 1
ATOM 1618 C C . ASN A 1 204 ? -11.255 6.477 1.040 1.00 98.00 204 ASN A C 1
ATOM 1620 O O . ASN A 1 204 ? -11.845 5.909 0.118 1.00 98.00 204 ASN A O 1
ATOM 1624 N N . LEU A 1 205 ? -10.947 5.841 2.175 1.00 97.88 205 LEU A N 1
ATOM 1625 C CA . LEU A 1 205 ? -11.302 4.439 2.405 1.00 97.88 205 LEU A CA 1
ATOM 1626 C C . LEU A 1 205 ? -12.814 4.243 2.556 1.00 97.88 205 LEU A C 1
ATOM 1628 O O . LEU A 1 205 ? -13.353 3.282 2.008 1.00 97.88 205 LEU A O 1
ATOM 1632 N N . GLU A 1 206 ? -13.512 5.157 3.229 1.00 97.06 206 GLU A N 1
ATOM 1633 C CA . GLU A 1 206 ? -14.975 5.134 3.330 1.00 97.06 206 GLU A CA 1
ATOM 1634 C C . GLU A 1 206 ? -15.634 5.287 1.954 1.00 97.06 206 GLU A C 1
ATOM 1636 O O . GLU A 1 206 ? -16.548 4.530 1.624 1.00 97.06 206 GLU A O 1
ATOM 1641 N N . LYS A 1 207 ? -15.132 6.186 1.099 1.00 96.94 207 LYS A N 1
ATOM 1642 C CA . LYS A 1 207 ? -15.618 6.326 -0.282 1.00 96.94 207 LYS A CA 1
ATOM 1643 C C . LYS A 1 207 ? -15.318 5.093 -1.142 1.00 96.94 207 LYS A C 1
ATOM 1645 O O . LYS A 1 207 ? -16.164 4.697 -1.944 1.00 96.94 207 LYS A O 1
ATOM 1650 N N . CYS A 1 208 ? -14.178 4.425 -0.935 1.00 95.69 208 CYS A N 1
ATOM 1651 C CA . CYS A 1 208 ? -13.882 3.143 -1.590 1.00 95.69 208 CYS A CA 1
ATOM 1652 C C . CYS A 1 208 ? -14.894 2.049 -1.204 1.00 95.69 208 CYS A C 1
ATOM 1654 O O . CYS A 1 208 ? -15.313 1.271 -2.061 1.00 95.69 208 CYS A O 1
ATOM 1656 N N . ILE A 1 209 ? -15.314 1.999 0.065 1.00 96.06 209 ILE A N 1
ATOM 1657 C CA . ILE A 1 209 ? -16.377 1.087 0.523 1.00 96.06 209 ILE A CA 1
ATOM 1658 C C . ILE A 1 209 ? -17.710 1.454 -0.142 1.00 96.06 209 ILE A C 1
ATOM 1660 O O . ILE A 1 209 ? -18.401 0.589 -0.674 1.00 96.06 209 ILE A O 1
ATOM 1664 N N . GLN A 1 210 ? -18.066 2.741 -0.144 1.00 95.31 210 GLN A N 1
ATOM 1665 C CA . GLN A 1 210 ? -19.346 3.222 -0.674 1.00 95.31 210 GLN A CA 1
ATOM 1666 C C . GLN A 1 210 ? -19.498 2.996 -2.180 1.00 95.31 210 GLN A C 1
ATOM 1668 O O . GLN A 1 210 ? -20.593 2.668 -2.631 1.00 95.31 210 GLN A O 1
ATOM 1673 N N . CYS A 1 211 ? -18.424 3.154 -2.963 1.00 95.19 211 CYS A N 1
ATOM 1674 C CA . CYS A 1 211 ? -18.501 2.953 -4.411 1.00 95.19 211 CYS A CA 1
ATOM 1675 C C . CYS A 1 211 ? -18.767 1.486 -4.790 1.00 95.19 211 CYS A C 1
ATOM 1677 O O . CYS A 1 211 ? -19.348 1.233 -5.842 1.00 95.19 211 CYS A O 1
ATOM 1679 N N . GLY A 1 212 ? -18.361 0.526 -3.945 1.00 94.38 212 GLY A N 1
ATOM 1680 C CA . GLY A 1 212 ? -18.640 -0.902 -4.126 1.00 94.38 212 GLY A CA 1
ATOM 1681 C C . GLY A 1 212 ? -18.183 -1.475 -5.472 1.00 94.38 212 GLY A C 1
ATOM 1682 O O . GLY A 1 212 ? -18.792 -2.421 -5.976 1.00 94.38 212 GLY A O 1
ATOM 1683 N N . ARG A 1 213 ? -17.154 -0.885 -6.091 1.00 96.62 213 ARG A N 1
ATOM 1684 C CA . ARG A 1 213 ? -16.635 -1.308 -7.396 1.00 96.62 213 ARG A CA 1
ATOM 1685 C C . ARG A 1 213 ? -15.677 -2.482 -7.249 1.00 96.62 213 ARG A C 1
ATOM 1687 O O . ARG A 1 213 ? -15.016 -2.644 -6.231 1.00 96.62 213 ARG A O 1
ATOM 1694 N N . VAL A 1 214 ? -15.564 -3.292 -8.296 1.00 97.06 214 VAL A N 1
ATOM 1695 C CA . VAL A 1 214 ? -14.496 -4.293 -8.368 1.00 97.06 214 VAL A CA 1
ATOM 1696 C C . VAL A 1 214 ? -13.138 -3.608 -8.521 1.00 97.06 214 VAL A C 1
ATOM 1698 O O . VAL A 1 214 ? -13.034 -2.520 -9.089 1.00 97.06 214 VAL A O 1
ATOM 1701 N N . LEU A 1 215 ? -12.094 -4.261 -8.021 1.00 97.00 215 LEU A N 1
ATOM 1702 C CA . LEU A 1 215 ? -10.716 -3.790 -8.134 1.00 97.00 215 LEU A CA 1
ATOM 1703 C C . LEU A 1 215 ? -9.923 -4.691 -9.070 1.00 97.00 215 LEU A C 1
ATOM 1705 O O . LEU A 1 215 ? -10.177 -5.897 -9.147 1.00 97.00 215 LEU A O 1
ATOM 1709 N N . LYS A 1 216 ? -8.894 -4.127 -9.701 1.00 97.75 216 LYS A N 1
ATOM 1710 C CA . LYS A 1 216 ? -7.886 -4.888 -10.444 1.00 97.75 216 LYS A CA 1
ATOM 1711 C C . LYS A 1 216 ? -6.601 -4.910 -9.641 1.00 97.75 216 LYS A C 1
ATOM 1713 O O . LYS A 1 216 ? -5.882 -3.919 -9.581 1.00 97.75 216 LYS A O 1
ATOM 1718 N N . LEU A 1 217 ? -6.330 -6.051 -9.009 1.00 97.56 217 LEU A N 1
ATOM 1719 C CA . LEU A 1 217 ? -5.118 -6.292 -8.235 1.00 97.56 217 LEU A CA 1
ATOM 1720 C C . LEU A 1 217 ? -3.985 -6.718 -9.180 1.00 97.56 217 LEU A C 1
ATOM 1722 O O . LEU A 1 217 ? -4.058 -7.809 -9.762 1.00 97.56 217 LEU A O 1
ATOM 1726 N N . PRO A 1 218 ? -2.912 -5.919 -9.321 1.00 97.56 218 PRO A N 1
ATOM 1727 C CA . PRO A 1 218 ? -1.783 -6.284 -10.158 1.00 97.56 218 PRO A CA 1
ATOM 1728 C C . PRO A 1 218 ? -1.010 -7.455 -9.566 1.00 97.56 218 PRO A C 1
ATOM 1730 O O . PRO A 1 218 ? -0.578 -7.416 -8.414 1.00 97.56 218 PRO A O 1
ATOM 1733 N N . VAL A 1 219 ? -0.778 -8.485 -10.370 1.00 97.50 219 VAL A N 1
ATOM 1734 C CA . VAL A 1 219 ? 0.057 -9.637 -10.000 1.00 97.50 219 VAL A CA 1
ATOM 1735 C C . VAL A 1 219 ? 1.442 -9.514 -10.628 1.00 97.50 219 VAL A C 1
ATOM 1737 O O . VAL A 1 219 ? 1.674 -8.684 -11.504 1.00 97.50 219 VAL A O 1
ATOM 1740 N N . SER A 1 220 ? 2.392 -10.371 -10.245 1.00 95.94 220 SER A N 1
ATOM 1741 C CA . SER A 1 220 ? 3.765 -10.305 -10.775 1.00 95.94 220 SER A CA 1
ATOM 1742 C C . SER A 1 220 ? 3.847 -10.343 -12.308 1.00 95.94 220 SER A C 1
ATOM 1744 O O . SER A 1 220 ? 4.822 -9.854 -12.874 1.00 95.94 220 SER A O 1
ATOM 1746 N N . LYS A 1 221 ? 2.855 -10.917 -13.002 1.00 95.88 221 LYS A N 1
ATOM 1747 C CA . LYS A 1 221 ? 2.789 -10.950 -14.474 1.00 95.88 221 LYS A CA 1
ATOM 1748 C C . LYS A 1 221 ? 2.407 -9.604 -15.112 1.00 95.88 221 LYS A C 1
ATOM 1750 O O . LYS A 1 221 ? 2.623 -9.449 -16.307 1.00 95.88 221 LYS A O 1
ATOM 1755 N N . CYS A 1 222 ? 1.901 -8.638 -14.346 1.00 96.12 222 CYS A N 1
ATOM 1756 C CA . CYS A 1 222 ? 1.613 -7.281 -14.826 1.00 96.12 222 CYS A CA 1
ATOM 1757 C C . CYS A 1 222 ? 2.887 -6.456 -15.059 1.00 96.12 222 CYS A C 1
ATOM 1759 O O . CYS A 1 222 ? 2.877 -5.521 -15.855 1.00 96.12 222 CYS A O 1
ATOM 1761 N N . PHE A 1 223 ? 3.987 -6.825 -14.392 1.00 95.00 223 PHE A N 1
ATOM 1762 C CA . PHE A 1 223 ? 5.252 -6.093 -14.417 1.00 95.00 223 PHE A CA 1
ATOM 1763 C C . PHE A 1 223 ? 6.292 -6.840 -15.273 1.00 95.00 223 PHE A C 1
ATOM 1765 O O . PHE A 1 223 ? 6.816 -7.878 -14.831 1.00 95.00 223 PHE A O 1
ATOM 1772 N N . PRO A 1 224 ? 6.598 -6.367 -16.497 1.00 90.88 224 PRO A N 1
ATOM 1773 C CA . PRO A 1 224 ? 7.622 -6.977 -17.337 1.00 90.88 224 PRO A CA 1
ATOM 1774 C C . PRO A 1 224 ? 9.016 -6.778 -16.731 1.00 90.88 224 PRO A C 1
ATOM 1776 O O . PRO A 1 224 ? 9.284 -5.797 -16.040 1.00 90.88 224 PRO A O 1
ATOM 1779 N N . VAL A 1 225 ? 9.917 -7.727 -16.990 1.00 87.25 225 VAL A N 1
ATOM 1780 C CA . VAL A 1 225 ? 11.337 -7.565 -16.657 1.00 87.25 225 VAL A CA 1
ATOM 1781 C C . VAL A 1 225 ? 11.994 -6.838 -17.820 1.00 87.25 225 VAL A C 1
ATOM 1783 O O . VAL A 1 225 ? 11.975 -7.339 -18.942 1.00 87.25 225 VAL A O 1
ATOM 1786 N N . LEU A 1 226 ? 12.544 -5.655 -17.554 1.00 85.62 226 LEU A N 1
ATOM 1787 C CA . LEU A 1 226 ? 13.216 -4.867 -18.582 1.00 85.62 226 LEU A CA 1
ATOM 1788 C C . LEU A 1 226 ? 14.615 -5.428 -18.845 1.00 85.62 226 LEU A C 1
ATOM 1790 O O . LEU A 1 226 ? 15.330 -5.790 -17.912 1.00 85.62 226 LEU A O 1
ATOM 1794 N N . SER A 1 227 ? 14.997 -5.478 -20.119 1.00 73.38 227 SER A N 1
ATOM 1795 C CA . SER A 1 227 ? 16.356 -5.803 -20.567 1.00 73.38 227 SER A CA 1
ATOM 1796 C C . SER A 1 227 ? 16.993 -4.593 -21.250 1.00 73.38 227 SER A C 1
ATOM 1798 O O . SER A 1 227 ? 16.282 -3.677 -21.665 1.00 73.38 227 SER A O 1
ATOM 1800 N N . ASP A 1 228 ? 18.315 -4.603 -21.425 1.00 68.12 228 ASP A N 1
ATOM 1801 C CA . ASP A 1 228 ? 19.051 -3.495 -22.058 1.00 68.12 228 ASP A CA 1
ATOM 1802 C C . ASP A 1 228 ? 18.558 -3.168 -23.481 1.00 68.12 228 ASP A C 1
ATOM 1804 O O . ASP A 1 228 ? 18.639 -2.023 -23.921 1.00 68.12 228 ASP A O 1
ATOM 1808 N N . ASN A 1 229 ? 17.957 -4.147 -24.167 1.00 67.50 229 ASN A N 1
ATOM 1809 C CA . ASN A 1 229 ? 17.398 -3.997 -25.515 1.00 67.50 229 ASN A CA 1
ATOM 1810 C C . ASN A 1 229 ? 15.942 -3.496 -25.528 1.00 67.50 229 ASN A C 1
ATOM 1812 O O . ASN A 1 229 ? 15.336 -3.387 -26.589 1.00 67.50 229 ASN A O 1
ATOM 1816 N N . THR A 1 230 ? 15.345 -3.239 -24.362 1.00 70.12 230 THR A N 1
ATOM 1817 C CA . THR A 1 230 ? 13.949 -2.794 -24.262 1.00 70.12 230 THR A CA 1
ATOM 1818 C C . THR A 1 230 ? 13.906 -1.277 -24.456 1.00 70.12 230 THR A C 1
ATOM 1820 O O . THR A 1 230 ? 14.408 -0.513 -23.622 1.00 70.12 230 THR A O 1
ATOM 1823 N N . GLU A 1 231 ? 13.382 -0.825 -25.596 1.00 67.44 231 GLU A N 1
ATOM 1824 C CA . GLU A 1 231 ? 13.256 0.607 -25.895 1.00 67.44 231 GLU A CA 1
ATOM 1825 C C . GLU A 1 231 ? 12.152 1.251 -25.061 1.00 67.44 231 GLU A C 1
ATOM 1827 O O . GLU A 1 231 ? 12.452 2.186 -24.317 1.00 67.44 231 GLU A O 1
ATOM 1832 N N . ASP A 1 232 ? 10.970 0.637 -25.080 1.00 73.88 232 ASP A N 1
ATOM 1833 C CA . ASP A 1 232 ? 9.789 1.001 -24.304 1.00 73.88 232 ASP A CA 1
ATOM 1834 C C . ASP A 1 232 ? 9.208 -0.229 -23.601 1.00 73.88 232 ASP A C 1
ATOM 1836 O O . ASP A 1 232 ? 9.419 -1.369 -24.024 1.00 73.88 232 ASP A O 1
ATOM 1840 N N . PHE A 1 233 ? 8.464 -0.006 -22.518 1.00 82.94 233 PHE A N 1
ATOM 1841 C CA . PHE A 1 233 ? 7.748 -1.068 -21.820 1.00 82.94 233 PHE A CA 1
ATOM 1842 C C . PHE A 1 233 ? 6.276 -0.717 -21.661 1.00 82.94 233 PHE A C 1
ATOM 1844 O O . PHE A 1 233 ? 5.912 0.435 -21.448 1.00 82.94 233 PHE A O 1
ATOM 1851 N N . SER A 1 234 ? 5.438 -1.745 -21.716 1.00 85.88 234 SER A N 1
ATOM 1852 C CA . SER A 1 234 ? 4.015 -1.651 -21.421 1.00 85.88 234 SER A CA 1
ATOM 1853 C C . SER A 1 234 ? 3.680 -2.573 -20.259 1.00 85.88 234 SER A C 1
ATOM 1855 O O . SER A 1 234 ? 4.109 -3.731 -20.220 1.00 85.88 234 SER A O 1
ATOM 1857 N N . LEU A 1 235 ? 2.900 -2.067 -19.313 1.00 91.88 235 LEU A N 1
ATOM 1858 C CA . LEU A 1 235 ? 2.356 -2.874 -18.229 1.00 91.88 235 LEU A CA 1
ATOM 1859 C C . LEU A 1 235 ? 1.253 -3.780 -18.774 1.00 91.88 235 LEU A C 1
ATOM 1861 O O . LEU A 1 235 ? 0.545 -3.421 -19.712 1.00 91.88 235 LEU A O 1
ATOM 1865 N N . ILE A 1 236 ? 1.133 -4.975 -18.201 1.00 93.50 236 ILE A N 1
ATOM 1866 C CA . ILE A 1 236 ? 0.216 -6.010 -18.693 1.00 93.50 236 ILE A CA 1
ATOM 1867 C C . ILE A 1 236 ? -0.952 -6.133 -17.712 1.00 93.50 236 ILE A C 1
ATOM 1869 O O . ILE A 1 236 ? -1.056 -7.108 -16.960 1.00 93.50 236 ILE A O 1
ATOM 1873 N N . TRP A 1 237 ? -1.798 -5.103 -17.675 1.00 94.75 237 TRP A N 1
ATOM 1874 C CA . TRP A 1 237 ? -2.928 -5.005 -16.744 1.00 94.75 237 TRP A CA 1
ATOM 1875 C C . TRP A 1 237 ? -3.994 -6.085 -16.960 1.00 94.75 237 TRP A C 1
ATOM 1877 O O . TRP A 1 237 ? -4.655 -6.481 -16.007 1.00 94.75 237 TRP A O 1
ATOM 1887 N N . ASP A 1 238 ? -4.061 -6.687 -18.148 1.00 95.12 238 ASP A N 1
ATOM 1888 C CA . ASP A 1 238 ? -4.930 -7.842 -18.426 1.00 95.12 238 ASP A CA 1
ATOM 1889 C C . ASP A 1 238 ? -4.649 -9.051 -17.517 1.00 95.12 238 ASP A C 1
ATOM 1891 O O . ASP A 1 238 ? -5.514 -9.901 -17.316 1.00 95.12 238 ASP A O 1
ATOM 1895 N N . ASN A 1 239 ? -3.445 -9.135 -16.936 1.00 96.38 239 ASN A N 1
ATOM 1896 C CA . ASN A 1 239 ? -3.093 -10.179 -15.974 1.00 96.38 239 ASN A CA 1
ATOM 1897 C C . ASN A 1 239 ? -3.585 -9.892 -14.545 1.00 96.38 239 ASN A C 1
ATOM 1899 O O . ASN A 1 239 ? -3.385 -10.741 -13.673 1.00 96.38 239 ASN A O 1
ATOM 1903 N N . CYS A 1 240 ? -4.165 -8.719 -14.274 1.00 97.44 240 CYS A N 1
ATOM 1904 C CA . CYS A 1 240 ? -4.694 -8.377 -12.960 1.00 97.44 240 CYS A CA 1
ATOM 1905 C C . CYS A 1 240 ? -5.757 -9.385 -12.516 1.00 97.44 240 CYS A C 1
ATOM 1907 O O . CYS A 1 240 ? -6.586 -9.851 -13.300 1.00 97.44 240 CYS A O 1
ATOM 1909 N N . VAL A 1 241 ? -5.769 -9.673 -11.219 1.00 97.19 241 VAL A N 1
ATOM 1910 C CA . VAL A 1 241 ? -6.832 -10.462 -10.598 1.00 97.19 241 VAL A CA 1
ATOM 1911 C C . VAL A 1 241 ? -7.947 -9.514 -10.186 1.00 97.19 241 VAL A C 1
ATOM 1913 O O . VAL A 1 241 ? -7.699 -8.489 -9.552 1.00 97.19 241 VAL A O 1
ATOM 1916 N N . THR A 1 242 ? -9.181 -9.846 -10.555 1.00 97.75 242 THR A N 1
ATOM 1917 C CA . THR A 1 242 ? -10.353 -9.110 -10.082 1.00 97.75 242 THR A CA 1
ATOM 1918 C C . THR A 1 242 ? -10.595 -9.431 -8.611 1.00 97.75 242 THR A C 1
ATOM 1920 O O . THR A 1 242 ? -10.694 -10.602 -8.254 1.00 97.75 242 THR A O 1
ATOM 1923 N N . VAL A 1 243 ? -10.708 -8.394 -7.783 1.00 96.69 243 VAL A N 1
ATOM 1924 C CA . VAL A 1 243 ? -11.054 -8.496 -6.359 1.00 96.69 243 VAL A CA 1
ATOM 1925 C C . VAL A 1 243 ? -12.436 -7.898 -6.156 1.00 96.69 243 VAL A C 1
ATOM 1927 O O . VAL A 1 243 ? -12.725 -6.792 -6.621 1.00 96.69 243 VAL A O 1
ATOM 1930 N N . THR A 1 244 ? -13.301 -8.644 -5.481 1.00 96.75 244 THR A N 1
ATOM 1931 C CA . THR A 1 244 ? -14.691 -8.230 -5.261 1.00 96.75 244 THR A CA 1
ATOM 1932 C C . THR A 1 244 ? -14.823 -7.314 -4.038 1.00 96.75 244 THR A C 1
ATOM 1934 O O . THR A 1 244 ? -14.016 -7.421 -3.110 1.00 96.75 244 THR A O 1
ATOM 1937 N N . PRO A 1 245 ? -15.856 -6.449 -3.980 1.00 96.25 245 PRO A N 1
ATOM 1938 C CA . PRO A 1 245 ? -16.185 -5.660 -2.789 1.00 96.25 245 PRO A CA 1
ATOM 1939 C C . PRO A 1 245 ? -16.205 -6.472 -1.502 1.00 96.25 245 PRO A C 1
ATOM 1941 O O . PRO A 1 245 ? -15.630 -6.065 -0.500 1.00 96.25 245 PRO A O 1
ATOM 1944 N N . GLN A 1 246 ? -16.781 -7.670 -1.547 1.00 91.69 246 GLN A N 1
ATOM 1945 C CA . GLN A 1 246 ? -16.875 -8.566 -0.401 1.00 91.69 246 GLN A CA 1
ATOM 1946 C C . GLN A 1 246 ? -15.490 -8.934 0.156 1.00 91.69 246 GLN A C 1
ATOM 1948 O O . GLN A 1 246 ? -15.292 -8.932 1.368 1.00 91.69 246 GLN A O 1
ATOM 1953 N N . GLU A 1 247 ? -14.509 -9.191 -0.713 1.00 91.25 247 GLU A N 1
ATOM 1954 C CA . GLU A 1 247 ? -13.155 -9.585 -0.304 1.00 91.25 247 GLU A CA 1
ATOM 1955 C C . GLU A 1 247 ? -12.360 -8.429 0.314 1.00 91.25 247 GLU A C 1
ATOM 1957 O O . GLU A 1 247 ? -11.615 -8.633 1.280 1.00 91.25 247 GLU A O 1
ATOM 1962 N N . TYR A 1 248 ? -12.489 -7.214 -0.231 1.00 95.06 248 TYR A N 1
ATOM 1963 C CA . TYR A 1 248 ? -11.705 -6.075 0.249 1.00 95.06 248 TYR A CA 1
ATOM 1964 C C . TYR A 1 248 ? -12.409 -5.261 1.344 1.00 95.06 248 TYR A C 1
ATOM 1966 O O . TYR A 1 248 ? -11.716 -4.635 2.148 1.00 95.06 248 TYR A O 1
ATOM 1974 N N . HIS A 1 249 ? -13.744 -5.295 1.448 1.00 96.44 249 HIS A N 1
ATOM 1975 C CA . HIS A 1 249 ? -14.496 -4.606 2.506 1.00 96.44 249 HIS A CA 1
ATOM 1976 C C . HIS A 1 249 ? -14.069 -5.075 3.893 1.00 96.44 249 HIS A C 1
ATOM 1978 O O . HIS A 1 249 ? -13.786 -4.241 4.750 1.00 96.44 249 HIS A O 1
ATOM 1984 N N . CYS A 1 250 ? -13.926 -6.386 4.105 1.00 93.50 250 CYS A N 1
ATOM 1985 C CA . CYS A 1 250 ? -13.480 -6.920 5.393 1.00 93.50 250 CYS A CA 1
ATOM 1986 C C . CYS A 1 250 ? -12.115 -6.357 5.810 1.00 93.50 250 CYS A C 1
ATOM 1988 O O . CYS A 1 250 ? -11.904 -6.031 6.976 1.00 93.50 250 CYS A O 1
ATOM 1990 N N . GLN A 1 251 ? -11.203 -6.190 4.849 1.00 94.88 251 GLN A N 1
ATOM 1991 C CA . GLN A 1 251 ? -9.890 -5.604 5.105 1.00 94.88 251 GLN A CA 1
ATOM 1992 C C . GLN A 1 251 ? -9.999 -4.117 5.458 1.00 94.88 251 GLN A C 1
ATOM 1994 O O . GLN A 1 251 ? -9.370 -3.670 6.412 1.00 94.88 251 GLN A O 1
ATOM 1999 N N . LEU A 1 252 ? -10.826 -3.360 4.731 1.00 97.62 252 LEU A N 1
ATOM 2000 C CA . LEU A 1 252 ? -11.031 -1.936 4.996 1.00 97.62 252 LEU A CA 1
ATOM 2001 C C . LEU A 1 252 ? -11.688 -1.671 6.343 1.00 97.62 252 LEU A C 1
ATOM 2003 O O . LEU A 1 252 ? -11.196 -0.842 7.102 1.00 97.62 252 LEU A O 1
ATOM 2007 N N . TYR A 1 253 ? -12.753 -2.399 6.666 1.00 97.94 253 TYR A N 1
ATOM 2008 C CA . TYR A 1 253 ? -13.416 -2.288 7.958 1.00 97.94 253 TYR A CA 1
ATOM 2009 C C . TYR A 1 253 ? -12.489 -2.693 9.106 1.00 97.94 253 TYR A C 1
ATOM 2011 O O . TYR A 1 253 ? -12.471 -2.028 10.140 1.00 97.94 253 TYR A O 1
ATOM 2019 N N . TYR A 1 254 ? -11.669 -3.734 8.937 1.00 96.94 254 TYR A N 1
ATOM 2020 C CA . TYR A 1 254 ? -10.686 -4.106 9.953 1.00 96.94 254 TYR A CA 1
ATOM 2021 C C . TYR A 1 254 ? -9.622 -3.017 10.165 1.00 96.94 254 TYR A C 1
ATOM 2023 O O . TYR A 1 254 ? -9.326 -2.664 11.309 1.00 96.94 254 TYR A O 1
ATOM 2031 N N . ASP A 1 255 ? -9.072 -2.461 9.084 1.00 97.81 255 ASP A N 1
ATOM 2032 C CA . ASP A 1 255 ? -8.035 -1.426 9.150 1.00 97.81 255 ASP A CA 1
ATOM 2033 C C . ASP A 1 255 ? -8.595 -0.114 9.743 1.00 97.81 255 ASP A C 1
ATOM 2035 O O . ASP A 1 255 ? -7.986 0.459 10.651 1.00 97.81 255 ASP A O 1
ATOM 2039 N N . LEU A 1 256 ? -9.790 0.320 9.313 1.00 98.44 256 LEU A N 1
ATOM 2040 C CA . LEU A 1 256 ? -10.507 1.475 9.879 1.00 98.44 256 LEU A CA 1
ATOM 2041 C C . LEU A 1 256 ? -10.857 1.254 11.352 1.00 98.44 256 LEU A C 1
ATOM 2043 O O . LEU A 1 256 ? -10.619 2.128 12.182 1.00 98.44 256 LEU A O 1
ATOM 2047 N N . GLY A 1 257 ? -11.380 0.077 11.704 1.00 98.12 257 GLY A N 1
ATOM 2048 C CA . GLY A 1 257 ? -11.698 -0.270 13.087 1.00 98.12 257 GLY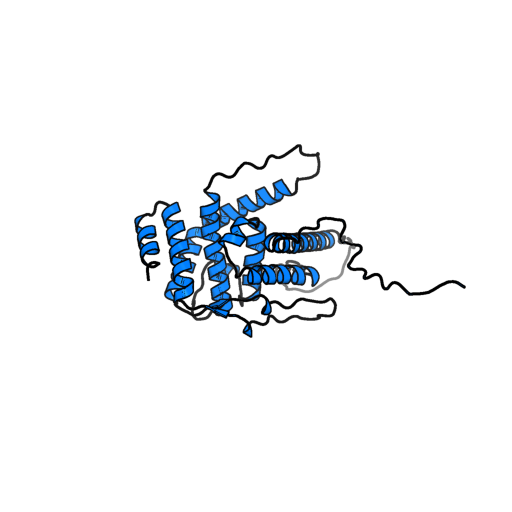 A CA 1
ATOM 2049 C C . GLY A 1 257 ? -10.462 -0.261 13.981 1.00 98.12 257 GLY A C 1
ATOM 2050 O O . GLY A 1 257 ? -10.499 0.287 15.081 1.00 98.12 257 GLY A O 1
ATOM 2051 N N . THR A 1 258 ? -9.342 -0.791 13.487 1.00 97.25 258 THR A N 1
ATOM 2052 C CA . THR A 1 258 ? -8.046 -0.762 14.180 1.00 97.25 258 THR A CA 1
ATOM 2053 C C . THR A 1 258 ? -7.574 0.673 14.406 1.00 97.25 258 THR A C 1
ATOM 2055 O O . THR A 1 258 ? -7.116 1.009 15.499 1.00 97.25 258 THR A O 1
ATOM 2058 N N . PHE A 1 259 ? -7.722 1.536 13.401 1.00 98.31 259 PHE A N 1
ATOM 2059 C CA . PHE A 1 259 ? -7.362 2.944 13.504 1.00 98.31 259 PHE A CA 1
ATOM 2060 C C . PHE A 1 259 ? -8.256 3.713 14.492 1.00 98.31 259 PHE A C 1
ATOM 2062 O O . PHE A 1 259 ? -7.740 4.408 15.365 1.00 98.31 259 PHE A O 1
ATOM 2069 N N . PHE A 1 260 ? -9.581 3.547 14.428 1.00 98.50 260 PHE A N 1
ATOM 2070 C CA . PHE A 1 260 ? -10.497 4.168 15.391 1.00 98.50 260 PHE A CA 1
ATOM 2071 C C . PHE A 1 260 ? -10.277 3.656 16.814 1.00 98.50 260 PHE A C 1
ATOM 2073 O O . PHE A 1 260 ? -10.358 4.434 17.761 1.00 98.50 260 PHE A O 1
ATOM 2080 N N . PHE A 1 261 ? -9.952 2.371 16.982 1.00 97.69 261 PHE A N 1
ATOM 2081 C CA . PHE A 1 261 ? -9.601 1.818 18.288 1.00 97.69 261 PHE A CA 1
ATOM 2082 C C . PHE A 1 261 ? -8.334 2.476 18.843 1.00 97.69 261 PHE A C 1
ATOM 2084 O O . PHE A 1 261 ? -8.302 2.861 20.008 1.00 97.69 261 PHE A O 1
ATOM 2091 N N . TYR A 1 262 ? -7.314 2.655 17.998 1.00 96.50 262 TYR A N 1
ATOM 2092 C CA . TYR A 1 262 ? -6.100 3.397 18.343 1.00 96.50 262 TYR A CA 1
ATOM 2093 C C . TYR A 1 262 ? -6.392 4.852 18.752 1.00 96.50 262 TYR A C 1
ATOM 2095 O O . TYR A 1 262 ? -5.773 5.352 19.687 1.00 96.50 262 TYR A O 1
ATOM 2103 N N . GLN A 1 263 ? -7.351 5.514 18.101 1.00 97.06 263 GLN A N 1
ATOM 2104 C CA . GLN A 1 263 ? -7.802 6.864 18.464 1.00 97.06 263 GLN A CA 1
ATOM 2105 C C . GLN A 1 263 ? -8.742 6.910 19.683 1.00 97.06 263 GLN A C 1
ATOM 2107 O O . GLN A 1 263 ? -9.290 7.968 19.982 1.00 97.06 263 GLN A O 1
ATOM 2112 N N . GLU A 1 264 ? -8.968 5.784 20.368 1.00 97.56 264 GLU A N 1
ATOM 2113 C CA . GLU A 1 264 ? -9.919 5.652 21.483 1.00 97.56 264 GLU A CA 1
ATOM 2114 C C . GLU A 1 264 ? -11.383 5.962 21.098 1.00 97.56 264 GLU A C 1
ATOM 2116 O O . GLU A 1 264 ? -12.263 6.113 21.949 1.00 97.56 264 GLU A O 1
ATOM 2121 N N . ALA A 1 265 ? -11.690 5.985 19.799 1.00 97.81 265 ALA A N 1
ATOM 2122 C CA . ALA A 1 265 ? -13.030 6.160 19.252 1.00 97.81 265 ALA A CA 1
ATOM 2123 C C . ALA A 1 265 ? -13.790 4.821 19.236 1.00 97.81 265 ALA A C 1
ATOM 2125 O O . ALA A 1 265 ? -14.196 4.307 18.189 1.00 97.81 265 ALA A O 1
ATOM 2126 N N . TYR A 1 266 ? -13.977 4.223 20.417 1.00 97.81 266 TYR A N 1
ATOM 2127 C CA . TYR A 1 266 ? -14.435 2.836 20.566 1.00 97.81 266 TYR A CA 1
ATOM 2128 C C . TYR A 1 266 ? -15.792 2.544 19.913 1.00 97.81 266 TYR A C 1
ATOM 2130 O O . TYR A 1 266 ? -15.987 1.458 19.374 1.00 97.81 266 TYR A O 1
ATOM 2138 N N . THR A 1 267 ? -16.718 3.506 19.903 1.00 97.69 267 THR A N 1
ATOM 2139 C CA . THR A 1 267 ? -18.023 3.348 19.237 1.00 97.69 267 THR A CA 1
ATOM 2140 C C . THR A 1 267 ? -17.876 3.227 17.717 1.00 97.69 267 THR A C 1
ATOM 2142 O O . THR A 1 267 ? -18.515 2.376 17.093 1.00 97.69 267 THR A O 1
ATOM 2145 N N . GLN A 1 268 ? -17.007 4.041 17.110 1.00 96.88 268 GLN A N 1
ATOM 2146 C CA . GLN A 1 268 ? -16.715 3.958 15.677 1.00 96.88 268 GLN A CA 1
ATOM 2147 C C . GLN A 1 268 ? -15.964 2.663 15.364 1.00 96.88 268 GLN A C 1
ATOM 2149 O O . GLN A 1 268 ? -16.347 1.941 14.447 1.00 96.88 268 GLN A O 1
ATOM 2154 N N . ALA A 1 269 ? -14.972 2.309 16.187 1.00 97.88 269 ALA A N 1
ATOM 2155 C CA . ALA A 1 269 ? -14.235 1.056 16.058 1.00 97.88 269 ALA A CA 1
ATOM 2156 C C . ALA A 1 269 ? -15.164 -0.169 16.099 1.00 97.88 269 ALA A C 1
ATOM 2158 O O . ALA A 1 269 ? -15.093 -1.029 15.225 1.00 97.88 269 ALA A O 1
ATOM 2159 N N . TYR A 1 270 ? -16.086 -0.216 17.065 1.00 96.88 270 TYR A N 1
ATOM 2160 C CA . TYR A 1 270 ? -17.094 -1.271 17.174 1.00 96.88 270 TYR A CA 1
ATOM 2161 C C . TYR A 1 270 ? -17.976 -1.356 15.923 1.00 96.88 270 TYR A C 1
ATOM 2163 O O . TYR A 1 270 ? -18.213 -2.445 15.396 1.00 96.88 270 TYR A O 1
ATOM 2171 N N . THR A 1 271 ? -18.420 -0.206 15.410 1.00 96.25 271 THR A N 1
ATOM 2172 C CA . THR A 1 271 ? -19.212 -0.153 14.175 1.00 96.25 271 THR A CA 1
ATOM 2173 C C . THR A 1 271 ? -18.434 -0.768 13.015 1.00 96.25 271 THR A C 1
ATOM 2175 O O . THR A 1 271 ? -18.970 -1.608 12.304 1.00 96.25 271 THR A O 1
ATOM 2178 N N . MET A 1 272 ? -17.151 -0.443 12.858 1.00 96.69 272 MET A N 1
ATOM 2179 C CA . MET A 1 272 ? -16.328 -1.044 11.805 1.00 96.69 272 MET A CA 1
ATOM 2180 C C . MET A 1 272 ? -16.135 -2.558 12.008 1.00 96.69 272 MET A C 1
ATOM 2182 O O . MET A 1 272 ? -16.332 -3.333 11.078 1.00 96.69 272 MET A O 1
ATOM 2186 N N . PHE A 1 273 ? -15.828 -3.017 13.226 1.00 96.00 273 PHE A N 1
ATOM 2187 C CA . PHE A 1 273 ? -15.591 -4.443 13.507 1.00 96.00 273 PHE A CA 1
ATOM 2188 C C . PHE A 1 273 ? -16.835 -5.334 13.417 1.00 96.00 273 PHE A C 1
ATOM 2190 O O . PHE A 1 273 ? -16.709 -6.547 13.292 1.00 96.00 273 PHE A O 1
ATOM 2197 N N . THR A 1 274 ? -18.039 -4.775 13.489 1.00 93.94 274 THR A N 1
ATOM 2198 C CA . THR A 1 274 ? -19.273 -5.557 13.292 1.00 93.94 274 THR A CA 1
ATOM 2199 C C . THR A 1 274 ? -19.585 -5.790 11.815 1.00 93.94 274 THR A C 1
ATOM 2201 O O . THR A 1 274 ? -20.208 -6.795 11.484 1.00 93.94 274 THR A O 1
ATOM 2204 N N . HIS A 1 275 ? -19.077 -4.943 10.913 1.00 87.69 275 HIS A N 1
ATOM 2205 C CA . HIS A 1 275 ? -19.196 -5.156 9.467 1.00 87.69 275 HIS A CA 1
ATOM 2206 C C . HIS A 1 275 ? -18.292 -6.288 8.947 1.00 87.69 275 HIS A C 1
ATOM 2208 O O . HIS A 1 275 ? -18.516 -6.781 7.847 1.00 87.69 275 HIS A O 1
ATOM 2214 N N . THR A 1 276 ? -17.290 -6.727 9.719 1.00 71.31 276 THR A N 1
ATOM 2215 C CA . THR A 1 276 ? -16.377 -7.817 9.326 1.00 71.31 276 THR A CA 1
ATOM 2216 C C . THR A 1 276 ? -16.878 -9.218 9.697 1.00 71.31 276 THR A C 1
ATOM 2218 O O . THR A 1 276 ? -16.183 -10.191 9.416 1.00 71.31 276 THR A O 1
ATOM 2221 N N . GLN A 1 277 ? -18.051 -9.346 10.335 1.00 58.19 277 GLN A N 1
ATOM 2222 C CA . GLN A 1 277 ? -18.608 -10.627 10.808 1.00 58.19 277 GLN A CA 1
ATOM 2223 C C . GLN A 1 277 ? -19.567 -11.320 9.816 1.00 58.19 277 GLN A C 1
ATOM 2225 O O . GLN A 1 277 ? -20.322 -12.200 10.230 1.00 58.19 277 GLN A O 1
ATOM 2230 N N . ILE A 1 278 ? -19.557 -10.933 8.536 1.00 44.59 278 ILE A N 1
ATOM 2231 C CA . ILE A 1 278 ? -20.420 -11.507 7.485 1.00 44.59 278 ILE A CA 1
ATOM 2232 C C . ILE A 1 278 ? -19.615 -12.438 6.581 1.00 44.59 278 ILE A C 1
ATOM 2234 O O . ILE A 1 278 ? -18.527 -12.015 6.130 1.00 44.59 278 ILE A O 1
#